Protein AF-A0A4R3LVD0-F1 (afdb_monomer)

Radius of gyration: 21.88 Å; Cα contacts (8 Å, |Δi|>4): 196; chains: 1; bounding box: 43×64×59 Å

Sequence (184 aa):
AASVSTSVRKSRHPMNHTGVALGIPLLKHALRLGIDGDALMLEAATAPPPRVLDLLGRHKAGVIALLRPANDGWSGEDWLAFFDERAGIAEFDGGLSREQAEVRAFDCCVVEWLNRNPVRSPSGRCVGCGGSEHANDKLLPFGTEPTGHAWLHSRCWPAWHAARQAEAIAALAAMGIDQLRTNQ

Organism: NCBI:txid747076

Solvent-accessible surface area (backbone atoms only — not comparable to full-atom values): 11195 Å² total; per-residue (Å²): 141,85,84,81,82,84,76,88,76,88,77,92,72,94,72,89,81,90,72,78,82,74,76,66,90,69,71,105,52,72,56,42,66,49,76,55,91,96,40,80,41,77,48,53,91,56,90,76,59,67,71,56,54,55,51,48,60,75,42,37,70,62,52,48,63,71,67,48,57,62,86,59,77,52,54,54,66,55,52,47,52,50,35,53,51,42,17,48,46,30,24,72,78,62,66,36,55,67,46,58,7,36,51,53,12,49,54,50,48,41,53,51,45,50,68,43,54,71,62,68,46,65,86,72,33,19,76,67,76,67,45,62,66,42,98,93,48,49,64,42,78,40,75,88,56,94,89,48,32,29,26,27,33,74,86,40,40,64,64,45,50,52,52,54,50,51,51,31,50,55,55,36,41,76,52,73,52,52,85,63,68,44,75,112

Nearest PDB structures (foldseek):
  8k84-assembly1_A  TM=3.674E-01  e=7.487E+00  synthetic construct
  8dgf-assembly1_D  TM=2.366E-01  e=2.557E+00  Escherichia coli
  8dgf-assembly1_C  TM=2.365E-01  e=2.715E+00  Escherichia coli

Secondary structure (DSSP, 8-state):
------------S-------------SSS-EEEEEETTEEEEEESSPPPHHHHHHHHHTHHHHHHHHS--TT---HHHHHHHHHHHHHIIIIIT---HHHHHHHHHHHHHHHHHHHS-----TTS-TTT----BTTB-EEEE---TT--EEEEGGGHHHHHHHHHHHHHHHHHHTT--TTGGG-

Foldseek 3Di:
DDDDDDDDDPDDDDDDDPFDFPQDPDDDWRWGWDDDPLDIDIDIPDDDDVVVVVVCVVCVVVVCVVRPPQQLNDDLVNLVVQLVVQLCCCVPVVVDDSLVSSVRSLVVQLVVSCQSNADADDPQAQPQPRHGADPVWGFDFDHDDPVHTHTHTPVSVVVVVVVSSVVSQVSNVVSVSHNVVSVD

Structure (mmCIF, N/CA/C/O backbone):
data_AF-A0A4R3LVD0-F1
#
_entry.id   AF-A0A4R3LVD0-F1
#
loop_
_atom_site.group_PDB
_atom_site.id
_atom_site.type_symbol
_atom_site.label_atom_id
_atom_site.label_alt_id
_atom_site.label_comp_id
_atom_site.label_asym_id
_atom_site.label_entity_id
_atom_site.label_seq_id
_atom_site.pdbx_PDB_ins_code
_atom_site.Cartn_x
_atom_site.Cartn_y
_atom_site.Cartn_z
_atom_site.occupancy
_atom_site.B_iso_or_equiv
_atom_site.auth_seq_id
_atom_site.auth_comp_id
_atom_site.auth_asym_id
_atom_site.auth_atom_id
_atom_site.pdbx_PDB_model_num
ATOM 1 N N . ALA A 1 1 ? 7.482 -42.216 6.593 1.00 34.41 1 ALA A N 1
ATOM 2 C CA . ALA A 1 1 ? 6.872 -42.207 7.935 1.00 34.41 1 ALA A CA 1
ATOM 3 C C . ALA A 1 1 ? 7.249 -40.893 8.603 1.00 34.41 1 ALA A C 1
ATOM 5 O O . ALA A 1 1 ? 8.415 -40.708 8.918 1.00 34.41 1 ALA A O 1
ATOM 6 N N . ALA A 1 2 ? 6.315 -39.947 8.693 1.00 27.91 2 ALA A N 1
ATOM 7 C CA . ALA A 1 2 ? 6.537 -38.663 9.351 1.00 27.91 2 ALA A CA 1
ATOM 8 C C . ALA A 1 2 ? 5.704 -38.655 10.634 1.00 27.91 2 ALA A C 1
ATOM 10 O O . ALA A 1 2 ? 4.478 -38.721 10.580 1.00 27.91 2 ALA A O 1
ATOM 11 N N . SER A 1 3 ? 6.382 -38.672 11.778 1.00 25.42 3 SER A N 1
ATOM 12 C CA . SER A 1 3 ? 5.754 -38.689 13.095 1.00 25.42 3 SER A CA 1
ATOM 13 C C . SER A 1 3 ? 5.228 -37.296 13.430 1.00 25.42 3 SER A C 1
ATOM 15 O O . SER A 1 3 ? 5.991 -36.334 13.469 1.00 25.42 3 SER A O 1
ATOM 17 N N . VAL A 1 4 ? 3.923 -37.186 13.677 1.00 28.92 4 VAL A N 1
ATOM 18 C CA . VAL A 1 4 ? 3.312 -35.984 14.252 1.00 28.92 4 VAL A CA 1
ATOM 19 C C . VAL A 1 4 ? 3.524 -36.052 15.761 1.00 28.92 4 VAL A C 1
ATOM 21 O O . VAL A 1 4 ? 2.909 -36.868 16.445 1.00 28.92 4 VAL A O 1
ATOM 24 N N . SER A 1 5 ? 4.426 -35.224 16.284 1.00 26.80 5 SER A N 1
ATOM 25 C CA . SER A 1 5 ? 4.627 -35.098 17.727 1.00 26.80 5 SER A CA 1
ATOM 26 C C . SER A 1 5 ? 3.492 -34.284 18.338 1.00 26.80 5 SER A C 1
ATOM 28 O O . SER A 1 5 ? 3.453 -33.062 18.233 1.00 26.80 5 SER A O 1
ATOM 30 N N . THR A 1 6 ? 2.572 -34.962 19.013 1.00 31.00 6 THR A N 1
ATOM 31 C CA . THR A 1 6 ? 1.604 -34.337 19.916 1.00 31.00 6 THR A CA 1
ATOM 32 C C . THR A 1 6 ? 2.272 -34.099 21.268 1.00 31.00 6 THR A C 1
ATOM 34 O O . THR A 1 6 ? 2.459 -35.040 22.038 1.00 31.00 6 THR A O 1
ATOM 37 N N . SER A 1 7 ? 2.643 -32.856 21.580 1.00 28.19 7 SER A N 1
ATOM 38 C CA . SER A 1 7 ? 3.054 -32.476 22.937 1.00 28.19 7 SER A CA 1
ATOM 39 C C . SER A 1 7 ? 1.955 -31.635 23.574 1.00 28.19 7 SER A C 1
ATOM 41 O O . SER A 1 7 ? 1.773 -30.469 23.242 1.00 28.19 7 SER A O 1
ATOM 43 N N . VAL A 1 8 ? 1.209 -32.237 24.499 1.00 30.88 8 VAL A N 1
ATOM 44 C CA . VAL A 1 8 ? 0.307 -31.508 25.394 1.00 30.88 8 VAL A CA 1
ATOM 45 C C . VAL A 1 8 ? 1.149 -31.024 26.571 1.00 30.88 8 VAL A C 1
ATOM 47 O O . VAL A 1 8 ? 1.424 -31.786 27.498 1.00 30.88 8 VAL A O 1
ATOM 50 N N . ARG A 1 9 ? 1.596 -29.764 26.547 1.00 31.33 9 ARG A N 1
ATOM 51 C CA . ARG A 1 9 ? 2.197 -29.131 27.729 1.00 31.33 9 ARG A CA 1
ATOM 52 C C . ARG A 1 9 ? 1.120 -28.396 28.515 1.00 31.33 9 ARG A C 1
ATOM 54 O O . ARG A 1 9 ? 0.566 -27.406 28.054 1.00 31.33 9 ARG A O 1
ATOM 61 N N . LYS A 1 10 ? 0.864 -28.850 29.741 1.00 35.16 10 LYS A N 1
ATOM 62 C CA . LYS A 1 10 ? 0.144 -28.069 30.754 1.00 35.16 10 LYS A CA 1
ATOM 63 C C . LYS A 1 10 ? 1.165 -27.143 31.423 1.00 35.16 10 LYS A C 1
ATOM 65 O O . LYS A 1 10 ? 1.854 -27.565 32.347 1.00 35.16 10 LYS A O 1
ATOM 70 N N . SER A 1 11 ? 1.316 -25.914 30.932 1.00 29.69 11 SER A N 1
ATOM 71 C CA . SER A 1 11 ? 2.157 -24.919 31.609 1.00 29.69 11 SER A CA 1
ATOM 72 C C . SER A 1 11 ? 1.368 -24.247 32.733 1.00 29.69 11 SER A C 1
ATOM 74 O O . SER A 1 11 ? 0.314 -23.660 32.499 1.00 29.69 11 SER A O 1
ATOM 76 N N . ARG A 1 12 ? 1.875 -24.351 33.965 1.00 37.06 12 ARG A N 1
ATOM 77 C CA . ARG A 1 12 ? 1.473 -23.531 35.114 1.00 37.06 12 ARG A CA 1
ATOM 78 C C . ARG A 1 12 ? 2.500 -22.403 35.277 1.00 37.06 12 ARG A C 1
ATOM 80 O O . ARG A 1 12 ? 3.390 -22.561 36.100 1.00 37.06 12 ARG A O 1
ATOM 87 N N . HIS A 1 13 ? 2.403 -21.327 34.492 1.00 27.31 13 HIS A N 1
ATOM 88 C CA . HIS A 1 13 ? 2.824 -19.935 34.789 1.00 27.31 13 HIS A CA 1
ATOM 89 C C . HIS A 1 13 ? 2.681 -19.060 33.523 1.00 27.31 13 HIS A C 1
ATOM 91 O O . HIS A 1 13 ? 2.696 -19.611 32.419 1.00 27.31 13 HIS A O 1
ATOM 97 N N . PRO A 1 14 ? 2.459 -17.736 33.661 1.00 34.03 14 PRO A N 1
ATOM 98 C CA . PRO A 1 14 ? 1.854 -16.915 32.618 1.00 34.03 14 PRO A CA 1
ATOM 99 C C . PRO A 1 14 ? 2.872 -16.593 31.522 1.00 34.03 14 PRO A C 1
ATOM 101 O O . PRO A 1 14 ? 3.956 -16.094 31.807 1.00 34.03 14 PRO A O 1
ATOM 104 N N . MET A 1 15 ? 2.516 -16.884 30.271 1.00 29.80 15 MET A N 1
ATOM 105 C CA . MET A 1 15 ? 3.245 -16.413 29.095 1.00 29.80 15 MET A CA 1
ATOM 106 C C . MET A 1 15 ? 2.346 -15.469 28.302 1.00 29.80 15 MET A C 1
ATOM 108 O O . MET A 1 15 ? 1.151 -15.720 28.120 1.00 29.80 15 MET A O 1
ATOM 112 N N . ASN A 1 16 ? 2.944 -14.350 27.911 1.00 31.11 16 ASN A N 1
ATOM 113 C CA . ASN A 1 16 ? 2.312 -13.209 27.270 1.00 31.11 16 ASN A CA 1
ATOM 114 C C . ASN A 1 16 ? 1.685 -13.637 25.939 1.00 31.11 16 ASN A C 1
ATOM 116 O O . ASN A 1 16 ? 2.361 -14.163 25.060 1.00 31.11 16 ASN A O 1
ATOM 120 N N . HIS A 1 17 ? 0.378 -13.444 25.828 1.00 29.08 17 HIS A N 1
ATOM 121 C CA . HIS A 1 17 ? -0.442 -13.833 24.692 1.00 29.08 17 HIS A CA 1
ATOM 122 C C . HIS A 1 17 ? -0.650 -12.618 23.788 1.00 29.08 17 HIS A C 1
ATOM 124 O O . HIS A 1 17 ? -1.502 -11.783 24.061 1.00 29.08 17 HIS A O 1
ATOM 130 N N . THR A 1 18 ? 0.087 -12.544 22.686 1.00 35.22 18 THR A N 1
ATOM 131 C CA . THR A 1 18 ? -0.315 -11.782 21.494 1.00 35.22 18 THR A CA 1
ATOM 132 C C . THR A 1 18 ? -0.725 -12.787 20.424 1.00 35.22 18 THR A C 1
ATOM 134 O O . THR A 1 18 ? -0.000 -13.080 19.480 1.00 35.22 18 THR A O 1
ATOM 137 N N . GLY A 1 19 ? -1.885 -13.411 20.643 1.00 29.88 19 GLY A N 1
ATOM 138 C CA . GLY A 1 19 ? -2.532 -14.301 19.684 1.00 29.88 19 GLY A CA 1
ATOM 139 C C . GLY A 1 19 ? -3.777 -13.624 19.128 1.00 29.88 19 GLY A C 1
ATOM 140 O O . GLY A 1 19 ? -4.772 -13.494 19.839 1.00 29.88 19 GLY A O 1
ATOM 141 N N . VAL A 1 20 ? -3.720 -13.191 17.869 1.00 34.12 20 VAL A N 1
ATOM 142 C CA . VAL A 1 20 ? -4.864 -12.619 17.149 1.00 34.12 20 VAL A CA 1
ATOM 143 C C . VAL A 1 20 ? -5.941 -13.696 16.982 1.00 34.12 20 VAL A C 1
ATOM 145 O O . VAL A 1 20 ? -5.727 -14.724 16.341 1.00 34.12 20 VAL A O 1
ATOM 148 N N . ALA A 1 21 ? -7.118 -13.467 17.565 1.00 32.28 21 ALA A N 1
ATOM 149 C CA . ALA A 1 21 ? -8.273 -14.346 17.441 1.00 32.28 21 ALA A CA 1
ATOM 150 C C . ALA A 1 21 ? -9.140 -13.930 16.241 1.00 32.28 21 ALA A C 1
ATOM 152 O O . ALA A 1 21 ? -10.169 -13.281 16.410 1.00 32.28 21 ALA A O 1
ATOM 153 N N . LEU A 1 22 ? -8.769 -14.335 15.025 1.00 37.28 22 LEU A N 1
ATOM 154 C CA . LEU A 1 22 ? -9.683 -14.255 13.880 1.00 37.28 22 LEU A CA 1
ATOM 155 C C . LEU A 1 22 ? -10.633 -15.461 13.907 1.00 37.28 22 LEU A C 1
ATOM 157 O O . LEU A 1 22 ? -10.323 -16.556 13.437 1.00 37.28 22 LEU A O 1
ATOM 161 N N . GLY A 1 23 ? -11.795 -15.269 14.532 1.00 33.12 23 GLY A N 1
ATOM 162 C CA . GLY A 1 23 ? -12.863 -16.262 14.595 1.00 33.12 23 GLY A CA 1
ATOM 163 C C . GLY A 1 23 ? -13.660 -16.315 13.294 1.00 33.12 23 GLY A C 1
ATOM 164 O O . GLY A 1 23 ? -14.633 -15.585 13.143 1.00 33.12 23 GLY A O 1
ATOM 165 N N . ILE A 1 24 ? -13.295 -17.210 12.374 1.00 38.06 24 ILE A N 1
ATOM 166 C CA . ILE A 1 24 ? -14.184 -17.611 11.273 1.00 38.06 24 ILE A CA 1
ATOM 167 C C . ILE A 1 24 ? -15.138 -18.685 11.829 1.00 38.06 24 ILE A C 1
ATOM 169 O O . ILE A 1 24 ? -14.667 -19.752 12.235 1.00 38.06 24 ILE A O 1
ATOM 173 N N . PRO A 1 25 ? -16.467 -18.460 11.883 1.00 38.47 25 PRO A N 1
ATOM 174 C CA . PRO A 1 25 ? -17.397 -19.392 12.507 1.00 38.47 25 PRO A CA 1
ATOM 175 C C . PRO A 1 25 ? -17.714 -20.550 11.554 1.00 38.47 25 PRO A C 1
ATOM 177 O O . PRO A 1 25 ? -18.784 -20.619 10.953 1.00 38.47 25 PRO A O 1
ATOM 180 N N . LEU A 1 26 ? -16.793 -21.503 11.427 1.00 41.62 26 LEU A N 1
ATOM 181 C CA . LEU A 1 26 ? -17.098 -22.797 10.828 1.00 41.62 26 LEU A CA 1
ATOM 182 C C . LEU A 1 26 ? -17.518 -23.774 11.935 1.00 41.62 26 LEU A C 1
ATOM 184 O O . LEU A 1 26 ? -16.692 -24.425 12.561 1.00 41.62 26 LEU A O 1
ATOM 188 N N . LEU A 1 27 ? -18.842 -23.882 12.111 1.00 37.69 27 LEU A N 1
ATOM 189 C CA . LEU A 1 27 ? -19.567 -25.001 12.739 1.00 37.69 27 LEU A CA 1
ATOM 190 C C . LEU A 1 27 ? -19.314 -25.248 14.238 1.00 37.69 27 LEU A C 1
ATOM 192 O O . LEU A 1 27 ? -18.427 -26.018 14.569 1.00 37.69 27 LEU A O 1
ATOM 196 N N . LYS A 1 28 ? -20.187 -24.726 15.125 1.00 44.00 28 LYS A N 1
ATOM 197 C CA . LYS A 1 28 ? -20.493 -25.181 16.518 1.00 44.00 28 LYS A CA 1
ATOM 198 C C . LYS A 1 28 ? -19.330 -25.535 17.477 1.00 44.00 28 LYS A C 1
ATOM 200 O O . LYS A 1 28 ? -19.575 -25.916 18.617 1.00 44.00 28 LYS A O 1
ATOM 205 N N . HIS A 1 29 ? -18.089 -25.342 17.068 1.00 51.59 29 HIS A N 1
ATOM 206 C CA . HIS A 1 29 ? -16.867 -25.613 17.795 1.00 51.59 29 HIS A CA 1
ATOM 207 C C . HIS A 1 29 ? -16.000 -24.374 17.610 1.00 51.59 29 HIS A C 1
ATOM 209 O O . HIS A 1 29 ? -15.690 -23.996 16.483 1.00 51.59 29 HIS A O 1
ATOM 215 N N . ALA A 1 30 ? -15.649 -23.704 18.705 1.00 61.31 30 ALA A N 1
ATOM 216 C CA . ALA A 1 30 ? -14.704 -22.598 18.667 1.00 61.31 30 ALA A CA 1
ATOM 217 C C . ALA A 1 30 ? -13.313 -23.161 18.333 1.00 61.31 30 ALA A C 1
ATOM 219 O O . ALA A 1 30 ? -12.563 -23.528 19.234 1.00 61.31 30 ALA A O 1
ATOM 220 N N . LEU A 1 31 ? -13.026 -23.314 17.040 1.00 75.50 31 LEU A N 1
ATOM 221 C CA . LEU A 1 31 ? -11.716 -23.654 16.505 1.00 75.50 31 LEU A CA 1
ATOM 222 C C . LEU A 1 31 ? -10.996 -22.347 16.169 1.00 75.50 31 LEU A C 1
ATOM 224 O O . LEU A 1 31 ? -11.446 -21.598 15.305 1.00 75.50 31 LEU A O 1
ATOM 228 N N . ARG A 1 32 ? -9.887 -22.077 16.849 1.00 77.56 32 ARG A N 1
ATOM 229 C CA . ARG A 1 32 ? -8.960 -20.993 16.529 1.00 77.56 32 ARG A CA 1
ATOM 230 C C . ARG A 1 32 ? -7.760 -21.569 15.798 1.00 77.56 32 ARG A C 1
ATOM 232 O O . ARG A 1 32 ? -7.257 -22.633 16.158 1.00 77.56 32 ARG A O 1
ATOM 239 N N . LEU A 1 33 ? -7.322 -20.861 14.768 1.00 80.19 33 LEU A N 1
ATOM 240 C CA . LEU A 1 33 ? -6.133 -21.191 13.996 1.00 80.19 33 LEU A CA 1
ATOM 241 C C . LEU A 1 33 ? -5.060 -20.141 14.280 1.00 80.19 33 LEU A C 1
ATOM 243 O O . LEU A 1 33 ? -5.370 -18.958 14.378 1.00 80.19 33 LEU A O 1
ATOM 247 N N . GLY A 1 34 ? -3.813 -20.579 14.394 1.00 73.56 34 GLY A N 1
ATOM 248 C CA . GLY A 1 34 ? -2.643 -19.717 14.547 1.00 73.56 34 GLY A CA 1
ATOM 249 C C . GLY A 1 34 ? -1.455 -20.264 13.763 1.00 73.56 34 GLY A C 1
ATOM 250 O O . GLY A 1 34 ? -1.526 -21.360 13.206 1.00 73.56 34 GLY A O 1
ATOM 251 N N . ILE A 1 35 ? -0.355 -19.519 13.724 1.00 74.81 35 ILE A N 1
ATOM 252 C CA . ILE A 1 35 ? 0.892 -19.943 13.076 1.00 74.81 35 ILE A CA 1
ATOM 253 C C . ILE A 1 35 ? 2.014 -19.983 14.115 1.00 74.81 35 ILE A C 1
ATOM 255 O O . ILE A 1 35 ? 2.141 -19.065 14.919 1.00 74.81 35 ILE A O 1
ATOM 259 N N . ASP A 1 36 ? 2.835 -21.032 14.058 1.00 68.44 36 ASP A N 1
ATOM 260 C CA . ASP A 1 36 ? 4.131 -21.126 14.741 1.00 68.44 36 ASP A CA 1
ATOM 261 C C . ASP A 1 36 ? 5.202 -21.507 13.706 1.00 68.44 36 ASP A C 1
ATOM 263 O O . ASP A 1 36 ? 5.292 -22.659 13.272 1.00 68.44 36 ASP A O 1
ATOM 267 N N . GLY A 1 37 ? 5.947 -20.517 13.206 1.00 66.00 37 GLY A N 1
ATOM 268 C CA . GLY A 1 37 ? 6.862 -20.688 12.072 1.00 66.00 37 GLY A CA 1
ATOM 269 C C . GLY A 1 37 ? 6.149 -21.188 10.805 1.00 66.00 37 GLY A C 1
ATOM 270 O O . GLY A 1 37 ? 5.338 -20.479 10.212 1.00 66.00 37 GLY A O 1
ATOM 271 N N . ASP A 1 38 ? 6.448 -22.426 10.395 1.00 70.06 38 ASP A N 1
ATOM 272 C CA . ASP A 1 38 ? 5.793 -23.122 9.270 1.00 70.06 38 ASP A CA 1
ATOM 273 C C . ASP A 1 38 ? 4.744 -24.160 9.735 1.00 70.06 38 ASP A C 1
ATOM 275 O O . ASP A 1 38 ? 4.280 -25.027 8.975 1.00 70.06 38 ASP A O 1
ATOM 279 N N . ALA A 1 39 ? 4.366 -24.123 11.013 1.00 72.00 39 ALA A N 1
ATOM 280 C CA . ALA A 1 39 ? 3.315 -24.950 11.584 1.00 72.00 39 ALA A CA 1
ATOM 281 C C . ALA A 1 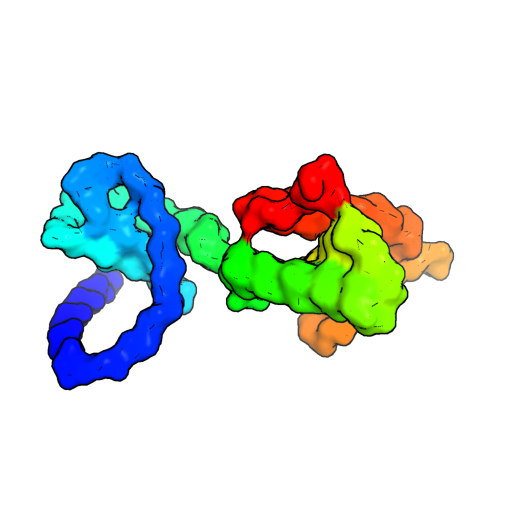39 ? 1.991 -24.183 11.679 1.00 72.00 39 ALA A C 1
ATOM 283 O O . ALA A 1 39 ? 1.949 -23.008 12.030 1.00 72.00 39 ALA A O 1
ATOM 284 N N . LEU A 1 40 ? 0.895 -24.888 11.386 1.00 78.88 40 LEU A N 1
ATOM 285 C CA . LEU A 1 40 ? -0.456 -24.423 11.673 1.00 78.88 40 LEU A CA 1
ATOM 286 C C . LEU A 1 40 ? -0.814 -24.919 13.075 1.00 78.88 40 LEU A C 1
ATOM 288 O O . LEU A 1 40 ? -0.807 -26.128 13.315 1.00 78.88 40 LEU A O 1
ATOM 292 N N . MET A 1 41 ? -1.108 -23.996 13.983 1.00 82.25 41 MET A N 1
ATOM 293 C CA . MET A 1 41 ? -1.603 -24.291 15.321 1.00 82.25 41 MET A CA 1
ATOM 294 C C . MET A 1 41 ? -3.128 -24.288 15.331 1.00 82.25 41 MET A C 1
ATOM 296 O O . MET A 1 41 ? -3.763 -23.467 14.672 1.00 82.25 41 MET A O 1
ATOM 300 N N . LEU A 1 42 ? -3.711 -25.225 16.077 1.00 86.25 42 LEU A N 1
ATOM 301 C CA . LEU A 1 42 ? -5.152 -25.363 16.239 1.00 86.25 42 LEU A CA 1
ATOM 302 C C . LEU A 1 42 ? -5.474 -25.370 17.731 1.00 86.25 42 LEU A C 1
ATOM 304 O O . LEU A 1 42 ? -5.003 -26.242 18.461 1.00 86.25 42 LEU A O 1
ATOM 308 N N . GLU A 1 43 ? -6.326 -24.452 18.166 1.00 80.50 43 GLU A N 1
ATOM 309 C CA . GLU A 1 43 ? -6.918 -24.473 19.500 1.00 80.50 43 GLU A CA 1
ATOM 310 C C . GLU A 1 43 ? -8.413 -24.731 19.371 1.00 80.50 43 GLU A C 1
ATOM 312 O O . GLU A 1 43 ? -9.115 -24.025 18.653 1.00 80.50 43 GLU A O 1
ATOM 317 N N . ALA A 1 44 ? -8.922 -25.743 20.065 1.00 81.50 44 ALA A N 1
ATOM 318 C CA . ALA A 1 44 ? -10.345 -26.041 20.064 1.00 81.50 44 ALA A CA 1
ATOM 319 C C . ALA A 1 44 ? -10.805 -26.514 21.440 1.00 81.50 44 ALA A C 1
ATOM 321 O O . ALA A 1 44 ? -10.117 -27.290 22.103 1.00 81.50 44 ALA A O 1
ATOM 322 N N . ALA A 1 45 ? -12.007 -26.095 21.843 1.00 80.06 45 ALA A N 1
ATOM 323 C CA . ALA A 1 45 ? -12.639 -26.551 23.086 1.00 80.06 45 ALA A CA 1
ATOM 324 C C . ALA A 1 45 ? -12.937 -28.066 23.090 1.00 80.06 45 ALA A C 1
ATOM 326 O O . ALA A 1 45 ? -13.143 -28.673 24.138 1.00 80.06 45 ALA A O 1
ATOM 327 N N . THR A 1 46 ? -12.982 -28.692 21.914 1.00 81.19 46 THR A N 1
ATOM 328 C CA . THR A 1 46 ? -13.151 -30.137 21.736 1.00 81.19 46 THR A CA 1
ATOM 329 C C . THR A 1 46 ? -12.325 -30.576 20.534 1.00 81.19 46 THR A C 1
ATOM 331 O O . THR A 1 46 ? -12.161 -29.798 19.594 1.00 81.19 46 THR A O 1
ATOM 334 N N . ALA A 1 47 ? -11.804 -31.806 20.555 1.00 82.38 47 ALA A N 1
ATOM 335 C CA . ALA A 1 47 ? -10.989 -32.333 19.464 1.00 82.38 47 ALA A CA 1
ATOM 336 C C . ALA A 1 47 ? -11.730 -32.213 18.112 1.00 82.38 47 ALA A C 1
ATOM 338 O O . ALA A 1 47 ? -12.851 -32.722 17.997 1.00 82.38 47 ALA A O 1
ATOM 339 N N . PRO A 1 48 ? -11.139 -31.555 17.094 1.00 84.06 48 PRO A N 1
ATOM 340 C CA . PRO A 1 48 ? -11.772 -31.428 15.788 1.00 84.06 48 PRO A CA 1
ATOM 341 C C . PRO A 1 48 ? -11.980 -32.799 15.126 1.00 84.06 48 PRO A C 1
ATOM 343 O O . PRO A 1 48 ? -11.130 -33.682 15.268 1.00 84.06 48 PRO A O 1
ATOM 346 N N . PRO A 1 49 ? -13.067 -32.996 14.357 1.00 88.06 49 PRO A N 1
ATOM 347 C CA . PRO A 1 49 ? -13.279 -34.234 13.615 1.00 88.06 49 PRO A CA 1
ATOM 348 C C . PRO A 1 49 ? -12.095 -34.554 12.678 1.00 88.06 49 PRO A C 1
ATOM 350 O O . PRO A 1 49 ? -11.606 -33.633 12.018 1.00 88.06 49 PRO A O 1
ATOM 353 N N . PRO A 1 50 ? -11.686 -35.831 12.511 1.00 86.06 50 PRO A N 1
ATOM 354 C CA . PRO A 1 50 ? -10.518 -36.207 11.700 1.00 86.06 50 PRO A CA 1
ATOM 355 C C . PRO A 1 50 ? -10.527 -35.636 10.277 1.00 86.06 50 PRO A C 1
ATOM 357 O O . PRO A 1 50 ? -9.530 -35.094 9.818 1.00 86.06 50 PRO A O 1
ATOM 360 N N . ARG A 1 51 ? -11.699 -35.610 9.628 1.00 84.31 51 ARG A N 1
ATOM 361 C CA . ARG A 1 51 ? -11.878 -35.015 8.291 1.00 84.31 51 ARG A CA 1
ATOM 362 C C . ARG A 1 51 ? -11.453 -33.543 8.194 1.00 84.31 51 ARG A C 1
ATOM 364 O O . ARG A 1 51 ? -11.053 -33.097 7.123 1.00 84.31 51 ARG A O 1
ATOM 371 N N . VAL A 1 52 ? -11.582 -32.779 9.284 1.00 83.69 52 VAL A N 1
ATOM 372 C CA . VAL A 1 52 ? -11.181 -31.364 9.348 1.00 83.69 52 VAL A CA 1
ATOM 373 C C . VAL A 1 52 ? -9.662 -31.271 9.415 1.00 83.69 52 VAL A C 1
ATOM 375 O O . VAL A 1 52 ? -9.076 -30.474 8.690 1.00 83.69 52 VAL A O 1
ATOM 378 N N . LEU A 1 53 ? -9.023 -32.127 10.217 1.00 86.94 53 LEU A N 1
ATOM 379 C CA . LEU A 1 53 ? -7.564 -32.218 10.287 1.00 86.94 53 LEU A CA 1
ATOM 380 C C . LEU A 1 53 ? -6.973 -32.652 8.940 1.00 86.94 53 LEU A C 1
ATOM 382 O O . LEU A 1 53 ? -6.006 -32.050 8.487 1.00 86.94 53 LEU A O 1
ATOM 386 N N . ASP A 1 54 ? -7.598 -33.611 8.253 1.00 85.06 54 ASP A N 1
ATOM 387 C CA . ASP A 1 54 ? -7.172 -34.061 6.922 1.00 85.06 54 ASP A CA 1
ATOM 388 C C . ASP A 1 54 ? -7.318 -32.963 5.861 1.00 85.06 54 ASP A C 1
ATOM 390 O O . ASP A 1 54 ? -6.497 -32.845 4.948 1.00 85.06 54 ASP A O 1
ATOM 394 N N . LEU A 1 55 ? -8.382 -32.160 5.943 1.00 84.38 55 LEU A N 1
ATOM 395 C CA . LEU A 1 55 ? -8.596 -31.038 5.032 1.00 84.38 55 LEU A CA 1
ATOM 396 C C . LEU A 1 55 ? -7.579 -29.918 5.293 1.00 84.38 55 LEU A C 1
ATOM 398 O O . LEU A 1 55 ? -6.943 -29.441 4.354 1.00 84.38 55 LEU A O 1
ATOM 402 N N . LEU A 1 56 ? -7.371 -29.550 6.559 1.00 85.56 56 LEU A N 1
ATOM 403 C CA . LEU A 1 56 ? -6.367 -28.561 6.954 1.00 85.56 56 LEU A CA 1
ATOM 404 C C . LEU A 1 56 ? -4.948 -29.033 6.626 1.00 85.56 56 LEU A C 1
ATOM 406 O O . L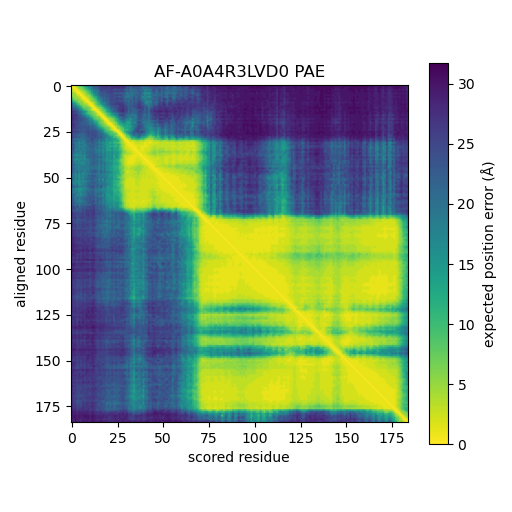EU A 1 56 ? -4.137 -28.234 6.178 1.00 85.56 56 LEU A O 1
ATOM 410 N N . GLY A 1 57 ? -4.656 -30.326 6.771 1.00 84.50 57 GLY A N 1
ATOM 411 C CA . GLY A 1 57 ? -3.380 -30.921 6.380 1.00 84.50 57 GLY A CA 1
ATOM 412 C C . GLY A 1 57 ? -3.134 -30.826 4.875 1.00 84.50 57 GLY A C 1
ATOM 413 O O . GLY A 1 57 ? -2.069 -30.375 4.455 1.00 84.50 57 GLY A O 1
ATOM 414 N N . ARG A 1 58 ? -4.136 -31.173 4.054 1.00 88.94 58 ARG A N 1
ATOM 415 C CA . ARG A 1 58 ? -4.052 -31.073 2.585 1.00 88.94 58 ARG A CA 1
ATOM 416 C C . ARG A 1 58 ? -3.878 -29.639 2.087 1.00 88.94 58 ARG A C 1
ATOM 418 O O . ARG A 1 58 ? -3.157 -29.426 1.119 1.00 88.94 58 ARG A O 1
ATOM 425 N N . HIS A 1 59 ? -4.501 -28.666 2.749 1.00 81.88 59 HIS A N 1
ATOM 426 C CA . HIS A 1 59 ? -4.437 -27.253 2.364 1.00 81.88 59 HIS A CA 1
ATOM 427 C C . HIS A 1 59 ? -3.494 -26.415 3.241 1.00 81.88 59 HIS A C 1
ATOM 429 O O . HIS A 1 59 ? -3.518 -25.188 3.155 1.00 81.88 59 HIS A O 1
ATOM 435 N N . LYS A 1 60 ? -2.631 -27.051 4.048 1.00 80.56 60 LYS A N 1
ATOM 436 C CA . LYS A 1 60 ? -1.809 -26.393 5.078 1.00 80.56 60 LYS A CA 1
ATOM 437 C C . LYS A 1 60 ? -1.031 -25.197 4.537 1.00 80.56 60 LYS A C 1
ATOM 439 O O . LYS A 1 60 ? -1.067 -24.133 5.139 1.00 80.56 60 LYS A O 1
ATOM 444 N N . ALA A 1 61 ? -0.357 -25.358 3.400 1.00 68.94 61 ALA A N 1
ATOM 445 C CA . ALA A 1 61 ? 0.452 -24.295 2.810 1.00 68.94 61 ALA A CA 1
ATOM 446 C C . ALA A 1 61 ? -0.390 -23.076 2.392 1.00 68.94 61 ALA A C 1
ATOM 448 O O . ALA A 1 61 ? -0.009 -21.947 2.679 1.00 68.94 61 ALA A O 1
ATOM 449 N N . GLY A 1 62 ? -1.555 -23.300 1.774 1.00 65.00 62 GLY A N 1
ATOM 450 C CA . GLY A 1 62 ? -2.464 -22.220 1.381 1.00 65.00 62 GLY A CA 1
ATOM 451 C C . GLY A 1 62 ? -3.098 -21.522 2.585 1.00 65.00 62 GLY A C 1
ATOM 452 O O . GLY A 1 62 ? -3.199 -20.303 2.606 1.00 65.00 62 GLY A O 1
ATOM 453 N N . VAL A 1 63 ? -3.456 -22.279 3.624 1.00 74.25 63 VAL A N 1
ATOM 454 C CA . VAL A 1 63 ? -3.986 -21.720 4.876 1.00 74.25 63 VAL A CA 1
ATOM 455 C C . VAL A 1 63 ? -2.914 -20.917 5.618 1.00 74.25 63 VAL A C 1
ATOM 457 O O . VAL A 1 63 ? -3.204 -19.825 6.087 1.00 74.25 63 VAL A O 1
ATOM 460 N N . ILE A 1 64 ? -1.668 -21.400 5.678 1.00 67.69 64 ILE A N 1
ATOM 461 C CA . ILE A 1 64 ? -0.541 -20.643 6.246 1.00 67.69 64 ILE A CA 1
ATOM 462 C C . ILE A 1 64 ? -0.292 -19.365 5.448 1.00 67.69 64 ILE A C 1
ATOM 464 O O . ILE A 1 64 ? -0.090 -18.325 6.054 1.00 67.69 64 ILE A O 1
ATOM 468 N N . ALA A 1 65 ? -0.339 -19.411 4.115 1.00 63.09 65 ALA A N 1
ATOM 469 C CA . ALA A 1 65 ? -0.169 -18.216 3.291 1.00 63.09 65 ALA A CA 1
ATOM 470 C C . ALA A 1 65 ? -1.264 -17.162 3.541 1.00 63.09 65 ALA A C 1
ATOM 472 O O . ALA A 1 65 ? -0.972 -15.976 3.495 1.00 63.09 65 ALA A O 1
ATOM 473 N N . LEU A 1 66 ? -2.497 -17.591 3.833 1.00 63.88 66 LEU A N 1
ATOM 474 C CA . LEU A 1 66 ? -3.612 -16.699 4.176 1.00 63.88 66 LEU A CA 1
ATOM 475 C C . LEU A 1 66 ? -3.543 -16.155 5.610 1.00 63.88 66 LEU A C 1
ATOM 477 O O . LEU A 1 66 ? -4.025 -15.058 5.865 1.00 63.88 66 LEU A O 1
ATOM 481 N N . LEU A 1 67 ? -3.014 -16.942 6.551 1.00 66.00 67 LEU A N 1
ATOM 482 C CA . LEU A 1 67 ? -2.940 -16.584 7.971 1.00 66.00 67 LEU A CA 1
ATOM 483 C C . LEU A 1 67 ? -1.641 -15.869 8.346 1.00 66.00 67 LEU A C 1
ATOM 485 O O . LEU A 1 67 ? -1.570 -15.256 9.411 1.00 66.00 67 LEU A O 1
ATOM 489 N N . ARG A 1 68 ? -0.596 -15.983 7.520 1.00 63.16 68 ARG A N 1
ATOM 490 C CA . ARG A 1 68 ? 0.641 -15.236 7.715 1.00 63.16 68 ARG A CA 1
ATOM 491 C C . ARG A 1 68 ? 0.260 -13.761 7.571 1.00 63.16 68 ARG A C 1
ATOM 493 O O . ARG A 1 68 ? -0.388 -13.425 6.577 1.00 63.16 68 ARG A O 1
ATOM 500 N N . PRO A 1 69 ? 0.619 -12.897 8.538 1.00 52.44 69 PRO A N 1
ATOM 501 C CA . PRO A 1 69 ? 0.526 -11.460 8.334 1.00 52.44 69 PRO A CA 1
ATOM 502 C C . PRO A 1 69 ? 1.144 -11.115 6.980 1.00 52.44 69 PRO A C 1
ATOM 504 O O . PRO A 1 69 ? 2.025 -11.846 6.497 1.00 52.44 69 PRO A O 1
ATOM 507 N N . ALA A 1 70 ? 0.717 -10.004 6.376 1.00 53.50 70 ALA A N 1
ATOM 508 C CA . ALA A 1 70 ? 1.507 -9.420 5.302 1.00 53.50 70 ALA A CA 1
ATOM 509 C C . ALA A 1 70 ? 2.978 -9.402 5.754 1.00 53.50 70 ALA A C 1
ATOM 511 O O . ALA A 1 70 ? 3.283 -9.387 6.949 1.00 53.50 70 ALA A O 1
ATOM 512 N N . ASN A 1 71 ? 3.910 -9.513 4.816 1.00 59.53 71 ASN A N 1
ATOM 513 C CA . ASN A 1 71 ? 5.324 -9.788 5.102 1.00 59.53 71 ASN A CA 1
ATOM 514 C C . ASN A 1 71 ? 6.010 -8.706 5.984 1.00 59.53 71 ASN A C 1
ATOM 516 O O . ASN A 1 71 ? 7.204 -8.799 6.249 1.00 59.53 71 ASN A O 1
ATOM 520 N N . ASP A 1 72 ? 5.245 -7.698 6.414 1.00 68.56 72 ASP A N 1
ATOM 521 C CA . ASP A 1 72 ? 5.559 -6.587 7.297 1.00 68.56 72 ASP A CA 1
ATOM 522 C C . ASP A 1 72 ? 5.559 -6.928 8.799 1.00 68.56 72 ASP A C 1
ATOM 524 O O . ASP A 1 72 ? 6.095 -6.152 9.591 1.00 68.56 72 ASP A O 1
ATOM 528 N N . GLY A 1 73 ? 5.000 -8.077 9.200 1.00 73.50 73 GLY A N 1
ATOM 529 C CA . GLY A 1 73 ? 4.951 -8.500 10.603 1.00 73.50 73 GLY A CA 1
ATOM 530 C C . GLY A 1 73 ? 4.026 -7.650 11.481 1.00 73.50 73 GLY A C 1
ATOM 531 O O . GLY A 1 73 ? 4.112 -7.750 12.705 1.00 73.50 73 GLY A O 1
ATOM 532 N N . TRP A 1 74 ? 3.166 -6.828 10.875 1.00 84.19 74 TRP A N 1
ATOM 533 C CA . TRP A 1 74 ? 2.216 -5.954 11.558 1.00 84.19 74 TRP A CA 1
ATOM 534 C C . TRP A 1 74 ? 0.804 -6.535 11.494 1.00 84.19 74 TRP A C 1
ATOM 536 O O . TRP A 1 74 ? 0.335 -7.010 10.458 1.00 84.19 74 TRP A O 1
ATOM 546 N N . SER A 1 75 ? 0.105 -6.501 12.625 1.00 82.75 75 SER A N 1
ATOM 547 C CA . SER A 1 75 ? -1.327 -6.779 12.672 1.00 82.75 75 SER A CA 1
ATOM 548 C C . SER A 1 75 ? -2.131 -5.574 12.166 1.00 82.75 75 SER A C 1
ATOM 550 O O . SER A 1 75 ? -1.613 -4.467 12.028 1.00 82.75 75 SER A O 1
ATOM 552 N N . GLY A 1 76 ? -3.431 -5.765 11.921 1.00 82.75 76 GLY A N 1
ATOM 553 C CA . GLY A 1 76 ? -4.321 -4.642 11.606 1.00 82.75 76 GLY A CA 1
ATOM 554 C C . GLY A 1 76 ? -4.396 -3.598 12.731 1.00 82.75 76 GLY A C 1
ATOM 555 O O . GLY A 1 76 ? -4.554 -2.416 12.446 1.00 82.75 76 GLY A O 1
ATOM 556 N N . GLU A 1 77 ? -4.231 -4.011 13.994 1.00 83.12 77 GLU A N 1
ATOM 557 C CA . GLU A 1 77 ? -4.185 -3.093 15.143 1.00 83.12 77 GLU A CA 1
ATOM 558 C C . GLU A 1 77 ? -2.907 -2.244 15.133 1.00 83.12 77 GLU A C 1
ATOM 560 O O . GLU A 1 77 ? -2.981 -1.046 15.391 1.00 83.12 77 GLU A O 1
ATOM 565 N N . ASP A 1 78 ? -1.761 -2.825 14.762 1.00 87.94 78 ASP A N 1
ATOM 566 C CA . ASP A 1 78 ? -0.497 -2.083 14.627 1.00 87.94 78 ASP A CA 1
ATOM 567 C C . ASP A 1 78 ? -0.589 -1.030 13.512 1.00 87.94 78 ASP A C 1
ATOM 569 O O . ASP A 1 78 ? -0.150 0.110 13.674 1.00 87.94 78 ASP A O 1
ATOM 573 N N . TRP A 1 79 ? -1.221 -1.387 12.388 1.00 92.75 79 TRP A N 1
ATOM 574 C CA . TRP A 1 79 ? -1.491 -0.455 11.294 1.00 92.75 79 TRP A CA 1
ATOM 575 C C . TRP A 1 79 ? -2.428 0.682 11.707 1.00 92.75 79 TRP A C 1
ATOM 577 O O . TRP A 1 79 ? -2.174 1.834 11.350 1.00 92.75 79 TRP A O 1
ATOM 587 N N . LEU A 1 80 ? -3.479 0.384 12.475 1.00 92.12 80 LEU A N 1
ATOM 588 C CA . LEU A 1 80 ? -4.402 1.403 12.974 1.00 92.12 80 LEU A CA 1
ATOM 589 C C . LEU A 1 80 ? -3.715 2.339 13.974 1.00 92.12 80 LEU A C 1
ATOM 591 O O . LEU A 1 80 ? -3.850 3.552 13.858 1.00 92.12 80 LEU A O 1
ATOM 595 N N . ALA A 1 81 ? -2.919 1.792 14.896 1.00 93.38 81 ALA A N 1
ATOM 596 C CA . ALA A 1 81 ? -2.153 2.586 15.850 1.00 93.38 81 ALA A CA 1
ATOM 597 C C . ALA A 1 81 ? -1.181 3.543 15.143 1.00 93.38 81 ALA A C 1
ATOM 599 O O . ALA A 1 81 ? -1.085 4.712 15.513 1.00 93.38 81 ALA A O 1
ATOM 600 N N . PHE A 1 82 ? -0.503 3.077 14.091 1.00 95.88 82 PHE A N 1
ATOM 601 C CA . PHE A 1 82 ? 0.353 3.935 13.278 1.00 95.88 82 PHE A CA 1
ATOM 602 C C . PHE A 1 82 ? -0.444 5.012 12.541 1.00 95.88 82 PHE A C 1
ATOM 604 O O . PHE A 1 82 ? -0.035 6.169 12.541 1.00 95.88 82 PHE A O 1
ATOM 611 N N . PHE A 1 83 ? -1.586 4.674 11.940 1.00 96.31 83 PHE A N 1
ATOM 612 C CA . PHE A 1 83 ? -2.457 5.669 11.313 1.00 96.31 83 PHE A CA 1
ATOM 613 C C . PHE A 1 83 ? -2.865 6.767 12.308 1.00 96.31 83 PHE A C 1
ATOM 615 O O . PHE A 1 83 ? -2.659 7.948 12.022 1.00 96.31 83 PHE A O 1
ATOM 622 N N . ASP A 1 84 ? -3.357 6.385 13.487 1.00 96.12 84 ASP A N 1
ATOM 623 C CA . ASP A 1 84 ? -3.798 7.316 14.529 1.00 96.12 84 ASP A CA 1
ATOM 624 C C . ASP A 1 84 ? -2.643 8.193 15.035 1.00 96.12 84 ASP A C 1
ATOM 626 O O . ASP A 1 84 ? -2.809 9.400 15.215 1.00 96.12 84 ASP A O 1
ATOM 630 N N . GLU A 1 85 ? -1.446 7.620 15.204 1.00 97.94 85 GLU A N 1
ATOM 631 C CA . GLU A 1 85 ? -0.236 8.370 15.556 1.00 97.94 85 GLU A CA 1
ATOM 632 C C . GLU A 1 85 ? 0.110 9.406 14.476 1.00 97.94 85 GLU A C 1
ATOM 634 O O . GLU A 1 85 ? 0.344 10.580 14.780 1.00 97.94 85 GLU A O 1
ATOM 639 N N . ARG A 1 86 ? 0.119 9.005 13.197 1.00 98.00 86 ARG A N 1
ATOM 640 C CA . ARG A 1 86 ? 0.433 9.907 12.078 1.00 98.00 86 ARG A CA 1
ATOM 641 C C . ARG A 1 86 ? -0.617 11.006 11.918 1.00 98.00 86 ARG A C 1
ATOM 643 O O . ARG A 1 86 ? -0.235 12.139 11.620 1.00 98.00 86 ARG A O 1
ATOM 650 N N . ALA A 1 87 ? -1.894 10.694 12.136 1.00 96.69 87 ALA A N 1
ATOM 651 C CA . ALA A 1 87 ? -2.979 11.670 12.129 1.00 96.69 87 ALA A CA 1
ATOM 652 C C . ALA A 1 87 ? -2.829 12.652 13.298 1.00 96.69 87 ALA A C 1
ATOM 654 O O . ALA A 1 87 ? -2.870 13.860 13.089 1.00 96.69 87 ALA A O 1
ATOM 655 N N . GLY A 1 88 ? -2.541 12.152 14.504 1.00 97.00 88 GLY A N 1
ATOM 656 C CA . GLY A 1 88 ? -2.289 12.981 15.681 1.00 97.00 88 GLY A CA 1
ATOM 657 C C . GLY A 1 88 ? -1.131 13.961 15.479 1.00 97.00 88 GLY A C 1
ATOM 658 O O . GLY A 1 88 ? -1.291 15.152 15.727 1.00 97.00 88 GLY A O 1
ATOM 659 N N . ILE A 1 89 ? 0.009 13.502 14.953 1.00 97.81 89 ILE A N 1
ATOM 660 C CA . ILE A 1 89 ? 1.149 14.383 14.642 1.00 97.81 89 ILE A CA 1
ATOM 661 C C . ILE A 1 89 ? 0.745 15.446 13.610 1.00 97.81 89 ILE A C 1
ATOM 663 O O . ILE A 1 89 ? 1.051 16.626 13.770 1.00 97.81 89 ILE A O 1
ATOM 667 N N . ALA A 1 90 ? 0.055 15.054 12.537 1.00 97.69 90 ALA A N 1
ATOM 668 C CA . ALA A 1 90 ? -0.337 15.984 11.483 1.00 97.69 90 ALA A CA 1
ATOM 669 C C . ALA A 1 90 ? -1.362 17.037 11.959 1.00 97.69 90 ALA A C 1
ATOM 671 O O . ALA A 1 90 ? -1.290 18.188 11.529 1.00 97.69 90 ALA A O 1
ATOM 672 N N . GLU A 1 91 ? -2.274 16.667 12.858 1.00 98.12 91 GLU A N 1
ATOM 673 C CA . GLU A 1 91 ? -3.258 17.575 13.454 1.00 98.12 91 GLU A CA 1
ATOM 674 C C . GLU A 1 91 ? -2.630 18.496 14.506 1.00 98.12 91 GLU A C 1
ATOM 676 O O . GLU A 1 91 ? -2.706 19.717 14.383 1.00 98.12 91 GLU A O 1
ATOM 681 N N . PHE A 1 92 ? -1.992 17.932 15.533 1.00 97.19 92 PHE A N 1
ATOM 682 C CA . PHE A 1 92 ? -1.557 18.700 16.701 1.00 97.19 92 PHE A CA 1
ATOM 683 C C . PHE A 1 92 ? -0.232 19.431 16.473 1.00 97.19 92 PHE A C 1
ATOM 685 O O . PHE A 1 92 ? -0.126 20.609 16.818 1.00 97.19 92 PHE A O 1
ATOM 692 N N . ASP A 1 93 ? 0.750 18.775 15.851 1.00 96.62 93 ASP A N 1
ATOM 693 C CA . ASP A 1 93 ? 2.056 19.389 15.575 1.00 96.62 93 ASP A CA 1
ATOM 694 C C . ASP A 1 93 ? 2.054 20.108 14.218 1.00 96.62 93 ASP A C 1
ATOM 696 O O . ASP A 1 93 ? 2.711 21.135 14.042 1.00 96.62 93 ASP A O 1
ATOM 700 N N . GLY A 1 94 ? 1.317 19.563 13.244 1.00 94.69 94 GLY A N 1
ATOM 701 C CA . GLY A 1 94 ? 1.206 20.105 11.888 1.00 94.69 94 GLY A CA 1
ATOM 702 C C . GLY A 1 94 ? 0.106 21.154 11.698 1.00 94.69 94 GLY A C 1
ATOM 703 O O . GLY A 1 94 ? 0.120 21.853 10.683 1.00 94.69 94 GLY A O 1
ATOM 704 N N . GLY A 1 95 ? -0.832 21.283 12.642 1.00 96.94 95 GLY A N 1
ATOM 705 C CA . GLY A 1 95 ? -1.932 22.251 12.587 1.00 96.94 95 GLY A CA 1
ATOM 706 C C . GLY A 1 95 ? -2.969 21.980 11.491 1.00 96.94 95 GLY A C 1
ATOM 707 O O . GLY A 1 95 ? -3.707 22.893 11.116 1.00 96.94 95 GLY A O 1
ATOM 708 N N . LEU A 1 96 ? -3.006 20.766 10.933 1.00 97.19 96 LEU A N 1
ATOM 709 C CA . LEU A 1 96 ? -4.010 20.382 9.942 1.00 97.19 96 LEU A CA 1
ATOM 710 C C . LEU A 1 96 ? -5.367 20.133 10.609 1.00 97.19 96 LEU A C 1
ATOM 712 O O . LEU A 1 96 ? -5.443 19.725 11.764 1.00 97.19 96 LEU A O 1
ATOM 716 N N . SER A 1 97 ? -6.453 20.329 9.858 1.00 96.88 97 SER A N 1
ATOM 717 C CA . SER A 1 97 ? -7.760 19.810 10.282 1.00 96.88 97 SER A CA 1
ATOM 718 C C . SER A 1 97 ? -7.723 18.283 10.380 1.00 96.88 97 SER A C 1
ATOM 720 O O . SER A 1 97 ? -6.927 17.644 9.692 1.00 96.88 97 SER A O 1
ATOM 722 N N . ARG A 1 98 ? -8.612 17.689 11.186 1.00 94.88 98 ARG A N 1
ATOM 723 C CA . ARG A 1 98 ? -8.710 16.230 11.336 1.00 94.88 98 ARG A CA 1
ATOM 724 C C . ARG A 1 98 ? -8.792 15.500 9.987 1.00 94.88 98 ARG A C 1
ATOM 726 O O . ARG A 1 98 ? -8.004 14.594 9.750 1.00 94.88 98 ARG A O 1
ATOM 733 N N . GLU A 1 99 ? -9.651 15.958 9.079 1.00 94.31 99 GLU A N 1
ATOM 734 C CA . GLU A 1 99 ? -9.777 15.417 7.716 1.00 94.31 99 GLU A CA 1
ATOM 735 C C . GLU A 1 99 ? -8.435 15.437 6.960 1.00 94.31 99 GLU A C 1
ATOM 737 O O . GLU A 1 99 ? -7.970 14.419 6.448 1.00 94.31 99 GLU A O 1
ATOM 742 N N . GLN A 1 100 ? -7.757 16.587 6.931 1.00 95.00 100 GLN A N 1
ATOM 743 C CA . GLN A 1 100 ? -6.472 16.724 6.239 1.00 95.00 100 GLN A CA 1
ATOM 744 C C . GLN A 1 100 ? -5.356 15.908 6.907 1.00 95.00 100 GLN A C 1
ATOM 746 O O . GLN A 1 100 ? -4.474 15.384 6.221 1.00 95.00 100 GLN A O 1
ATOM 751 N N . ALA A 1 101 ? -5.384 15.804 8.234 1.00 96.62 101 ALA A N 1
ATOM 752 C CA . ALA A 1 101 ? -4.445 15.015 9.013 1.00 96.62 101 ALA A CA 1
ATOM 753 C C . ALA A 1 101 ? -4.600 13.518 8.722 1.00 96.62 101 ALA A C 1
ATOM 755 O O . ALA A 1 101 ? -3.602 12.828 8.526 1.00 96.62 101 ALA A O 1
ATOM 756 N N . GLU A 1 102 ? -5.833 13.029 8.609 1.00 95.62 102 GLU A N 1
ATOM 757 C CA . GLU A 1 102 ? -6.125 11.641 8.263 1.00 95.62 102 GLU A CA 1
ATOM 758 C C . GLU A 1 102 ? -5.765 11.305 6.810 1.00 95.62 102 GLU A C 1
ATOM 760 O O . GLU A 1 102 ? -5.170 10.257 6.559 1.00 95.62 102 GLU A O 1
ATOM 765 N N . VAL A 1 103 ? -6.006 12.210 5.851 1.00 95.44 103 VAL A N 1
ATOM 766 C CA . VAL A 1 103 ? -5.508 12.047 4.468 1.00 95.44 103 VAL A CA 1
ATOM 767 C C . VAL A 1 103 ? -3.983 11.931 4.463 1.00 95.44 103 VAL A C 1
ATOM 769 O O . VAL A 1 103 ? -3.411 11.037 3.835 1.00 95.44 103 VAL A O 1
ATOM 772 N N . ARG A 1 104 ? -3.301 12.795 5.223 1.00 96.06 104 ARG A N 1
ATOM 773 C CA . ARG A 1 104 ? -1.842 12.748 5.352 1.00 96.06 104 ARG A CA 1
ATOM 774 C C . ARG A 1 104 ? -1.362 11.468 6.044 1.00 96.06 104 ARG A C 1
ATOM 776 O O . ARG A 1 104 ? -0.316 10.934 5.669 1.00 96.06 104 ARG A O 1
ATOM 783 N N . ALA A 1 105 ? -2.093 10.978 7.040 1.00 96.88 105 ALA A N 1
ATOM 784 C CA . ALA A 1 105 ? -1.802 9.725 7.728 1.00 96.88 105 ALA A CA 1
ATOM 785 C C . ALA A 1 105 ? -1.975 8.517 6.803 1.00 96.88 105 ALA A C 1
ATOM 787 O O . ALA A 1 105 ? -1.131 7.619 6.810 1.00 96.88 105 ALA A O 1
ATOM 788 N N . PHE A 1 106 ? -2.998 8.530 5.947 1.00 96.31 106 PHE A N 1
ATOM 789 C CA . PHE A 1 106 ? -3.211 7.510 4.927 1.00 96.31 106 PHE A CA 1
ATOM 790 C C . PHE A 1 106 ? -2.035 7.445 3.942 1.00 96.31 106 PHE A C 1
ATOM 792 O O . PHE A 1 106 ? -1.483 6.367 3.720 1.00 96.31 106 PHE A O 1
ATOM 799 N N . ASP A 1 107 ? -1.573 8.590 3.427 1.00 96.31 107 ASP A N 1
ATOM 800 C CA . ASP A 1 107 ? -0.373 8.649 2.578 1.00 96.31 107 ASP A CA 1
ATOM 801 C C . ASP A 1 107 ? 0.864 8.075 3.291 1.00 96.31 107 ASP A C 1
ATOM 803 O O . ASP A 1 107 ? 1.661 7.353 2.683 1.00 96.31 107 ASP A O 1
ATOM 807 N N . CYS A 1 108 ? 1.019 8.352 4.593 1.00 97.25 108 CYS A N 1
ATOM 808 C CA . CYS A 1 108 ? 2.094 7.760 5.394 1.00 97.25 108 CY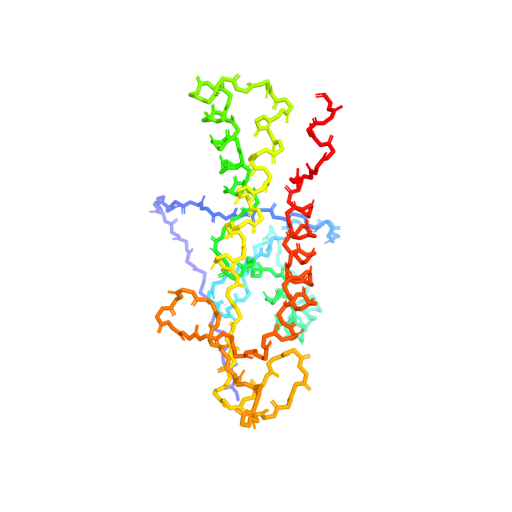S A CA 1
ATOM 809 C C . CYS A 1 108 ? 1.954 6.233 5.483 1.00 97.25 108 CYS A C 1
ATOM 811 O O . CYS A 1 108 ? 2.954 5.531 5.349 1.00 97.25 108 CYS A O 1
ATOM 813 N N . CYS A 1 109 ? 0.738 5.714 5.673 1.00 96.25 109 CYS A N 1
ATOM 814 C CA . CYS A 1 109 ? 0.482 4.275 5.723 1.00 96.25 109 CYS A CA 1
ATOM 815 C C . CYS A 1 109 ? 0.806 3.592 4.392 1.00 96.25 109 CYS A C 1
ATOM 817 O O . CYS A 1 109 ? 1.422 2.531 4.393 1.00 96.25 109 CYS A O 1
ATOM 819 N N . VAL A 1 110 ? 0.459 4.207 3.255 1.00 95.44 110 VAL A N 1
ATOM 820 C CA . VAL A 1 110 ? 0.794 3.672 1.924 1.00 95.44 110 VAL A CA 1
ATOM 821 C C . VAL A 1 110 ? 2.307 3.565 1.746 1.00 95.44 110 VAL A C 1
ATOM 823 O O . VAL A 1 110 ? 2.806 2.514 1.342 1.00 95.44 110 VAL A O 1
ATOM 826 N N . VAL A 1 111 ? 3.049 4.630 2.067 1.00 94.62 111 VAL A N 1
ATOM 827 C CA . VAL A 1 111 ? 4.519 4.625 1.984 1.00 94.62 111 VAL A CA 1
ATOM 828 C C . VAL A 1 111 ? 5.110 3.563 2.903 1.00 94.62 111 VAL A C 1
ATOM 830 O O . VAL A 1 111 ? 5.976 2.797 2.482 1.00 94.62 111 VAL 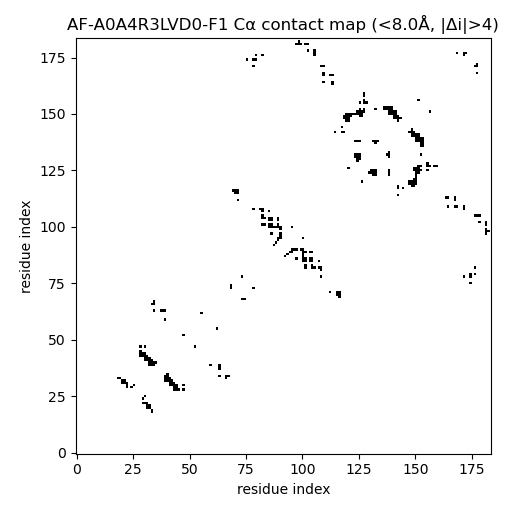A O 1
ATOM 833 N N . GLU A 1 112 ? 4.626 3.478 4.138 1.00 94.38 112 GLU A N 1
ATOM 834 C CA . GLU A 1 112 ? 5.157 2.518 5.093 1.00 94.38 112 GLU A CA 1
ATOM 835 C C . GLU A 1 112 ? 4.846 1.073 4.690 1.00 94.38 112 GLU A C 1
ATOM 837 O O . GLU A 1 112 ? 5.696 0.191 4.821 1.00 94.38 112 GLU A O 1
ATOM 842 N N . TRP A 1 113 ? 3.672 0.819 4.111 1.00 93.06 113 TRP A N 1
ATOM 843 C CA . TRP A 1 113 ? 3.332 -0.508 3.612 1.00 93.06 113 TRP A CA 1
ATOM 844 C C . TRP A 1 113 ? 4.251 -0.911 2.458 1.00 93.06 113 TRP A C 1
ATOM 846 O O . TRP A 1 113 ? 4.723 -2.048 2.419 1.00 93.06 113 TRP A O 1
ATOM 856 N N . LEU A 1 114 ? 4.574 0.017 1.549 1.00 90.69 114 LEU A N 1
ATOM 857 C CA . LEU A 1 114 ? 5.540 -0.219 0.471 1.00 90.69 114 LEU A CA 1
ATOM 858 C C . LEU A 1 114 ? 6.941 -0.532 1.011 1.00 90.69 114 LEU A C 1
ATOM 860 O O . LEU A 1 114 ? 7.595 -1.433 0.484 1.00 90.69 114 LEU A O 1
ATOM 864 N N . ASN A 1 115 ? 7.377 0.169 2.063 1.00 87.44 115 ASN A N 1
ATOM 865 C CA . ASN A 1 115 ? 8.669 -0.071 2.709 1.00 87.44 115 ASN A CA 1
ATOM 866 C C . ASN A 1 115 ? 8.744 -1.471 3.321 1.00 87.44 115 ASN A C 1
ATOM 868 O O . ASN A 1 115 ? 9.750 -2.153 3.160 1.00 87.44 115 ASN A O 1
ATOM 872 N N . ARG A 1 116 ? 7.677 -1.914 3.992 1.00 86.69 116 ARG A N 1
ATOM 873 C CA . ARG A 1 116 ? 7.641 -3.224 4.660 1.00 86.69 116 ARG A CA 1
ATOM 874 C C . ARG A 1 116 ? 7.261 -4.390 3.754 1.00 86.69 116 ARG A C 1
ATOM 876 O O . ARG A 1 116 ? 7.434 -5.544 4.134 1.00 86.69 116 ARG A O 1
ATOM 883 N N . ASN A 1 117 ? 6.790 -4.106 2.542 1.00 84.81 117 ASN A N 1
ATOM 884 C CA . ASN A 1 117 ? 6.500 -5.102 1.513 1.00 84.81 117 ASN A CA 1
ATOM 885 C C . ASN A 1 117 ? 7.418 -4.889 0.293 1.00 84.81 117 ASN A C 1
ATOM 887 O O . ASN A 1 117 ? 6.938 -4.568 -0.808 1.00 84.81 117 ASN A O 1
ATOM 891 N N . PRO A 1 118 ? 8.745 -5.053 0.469 1.00 84.56 118 PRO A N 1
ATOM 892 C CA . PRO A 1 118 ? 9.713 -4.860 -0.596 1.00 84.56 118 PRO A CA 1
ATOM 893 C C . PRO A 1 118 ? 9.572 -5.958 -1.652 1.00 84.56 118 PRO A C 1
ATOM 895 O O . PRO A 1 118 ? 9.395 -7.141 -1.352 1.00 84.56 118 PRO A O 1
ATOM 898 N N . VAL A 1 119 ? 9.732 -5.576 -2.917 1.00 83.38 119 VAL A N 1
ATOM 899 C CA . VAL A 1 119 ? 9.877 -6.531 -4.019 1.00 83.38 119 VAL A CA 1
ATOM 900 C C . VAL A 1 119 ? 11.352 -6.663 -4.348 1.00 83.38 119 VAL A C 1
ATOM 902 O O . VAL A 1 119 ? 12.047 -5.673 -4.569 1.00 83.38 119 VAL A O 1
ATOM 905 N N . ARG A 1 120 ? 11.819 -7.907 -4.424 1.00 82.56 120 ARG A N 1
ATOM 906 C CA . ARG A 1 120 ? 13.179 -8.242 -4.842 1.00 82.56 120 ARG A CA 1
ATOM 907 C C . ARG A 1 120 ? 13.123 -8.949 -6.182 1.00 82.56 120 ARG A C 1
ATOM 909 O O . ARG A 1 120 ? 12.226 -9.751 -6.433 1.00 82.56 120 ARG A O 1
ATOM 916 N N . SER A 1 121 ? 14.100 -8.675 -7.033 1.00 74.94 121 SER A N 1
ATOM 917 C CA . SER A 1 121 ? 14.223 -9.339 -8.330 1.00 74.94 121 SER A CA 1
ATOM 918 C C . SER A 1 121 ? 15.670 -9.745 -8.595 1.00 74.94 121 SER A C 1
ATOM 920 O O . SER A 1 121 ? 16.581 -9.046 -8.138 1.00 74.94 121 SER A O 1
ATOM 922 N N . PRO A 1 122 ? 15.907 -10.844 -9.336 1.00 71.44 122 PRO A N 1
ATOM 923 C CA . PRO A 1 122 ? 17.237 -11.161 -9.837 1.00 71.44 122 PRO A CA 1
ATOM 924 C C . PRO A 1 122 ? 17.810 -9.989 -10.636 1.00 71.44 122 PRO A C 1
ATOM 926 O O . PRO A 1 122 ? 17.080 -9.300 -11.352 1.00 71.44 122 PRO A O 1
ATOM 929 N N . SER A 1 123 ? 19.122 -9.781 -10.550 1.00 73.06 123 SER A N 1
ATOM 930 C CA . SER A 1 123 ? 19.793 -8.801 -11.399 1.00 73.06 123 SER A CA 1
ATOM 931 C C . SER A 1 123 ? 19.649 -9.167 -12.882 1.00 73.06 123 SER A C 1
ATOM 933 O O . SER A 1 123 ? 19.533 -10.335 -13.258 1.00 73.06 123 SER A O 1
ATOM 935 N N . GLY A 1 124 ? 19.635 -8.147 -13.743 1.00 82.88 124 GLY A N 1
ATOM 936 C CA . GLY A 1 124 ? 19.659 -8.325 -15.198 1.00 82.88 124 GLY A CA 1
ATOM 937 C C . GLY A 1 124 ? 18.299 -8.516 -15.879 1.00 82.88 124 GLY A C 1
ATOM 938 O O . GLY A 1 124 ? 18.270 -8.638 -17.105 1.00 82.88 124 GLY A O 1
ATOM 939 N N . ARG A 1 125 ? 17.176 -8.500 -15.142 1.00 89.06 125 ARG A N 1
ATOM 940 C CA . ARG A 1 125 ? 15.825 -8.461 -15.732 1.00 89.06 125 ARG A CA 1
ATOM 941 C C . ARG A 1 125 ? 14.945 -7.395 -15.097 1.00 89.06 125 ARG A C 1
ATOM 943 O O . ARG A 1 125 ? 14.922 -7.243 -13.883 1.00 89.06 125 ARG A O 1
ATOM 950 N N . CYS A 1 126 ? 14.183 -6.703 -15.935 1.00 91.38 126 CYS A N 1
ATOM 951 C CA . CYS A 1 126 ? 13.148 -5.775 -15.509 1.00 91.38 126 CYS A CA 1
ATOM 952 C C . CYS A 1 126 ? 11.986 -6.551 -14.881 1.00 91.38 126 CYS A C 1
ATOM 954 O O . CYS A 1 126 ? 11.372 -7.373 -15.559 1.00 91.38 126 CYS A O 1
ATOM 956 N N . VAL A 1 127 ? 11.626 -6.268 -13.628 1.00 90.44 127 VAL A N 1
ATOM 957 C CA . VAL A 1 127 ? 10.456 -6.900 -12.986 1.00 90.44 127 VAL A CA 1
ATOM 958 C C . VAL A 1 127 ? 9.130 -6.459 -13.622 1.00 90.44 127 VAL A C 1
ATOM 960 O O . VAL A 1 127 ? 8.150 -7.191 -13.569 1.00 90.44 127 VAL A O 1
ATOM 963 N N . GLY A 1 128 ? 9.100 -5.291 -14.274 1.00 88.81 128 GLY A N 1
ATOM 964 C CA . GLY A 1 128 ? 7.901 -4.772 -14.935 1.00 88.81 128 GLY A CA 1
ATOM 965 C C . GLY A 1 128 ? 7.593 -5.427 -16.287 1.00 88.81 128 GLY A C 1
ATOM 966 O O . GLY A 1 128 ? 6.430 -5.659 -16.594 1.00 88.81 128 GLY A O 1
ATOM 967 N N . CYS A 1 129 ? 8.609 -5.725 -17.108 1.00 91.81 129 CYS A N 1
ATOM 968 C CA . CYS A 1 129 ? 8.406 -6.252 -18.470 1.00 91.81 129 CYS 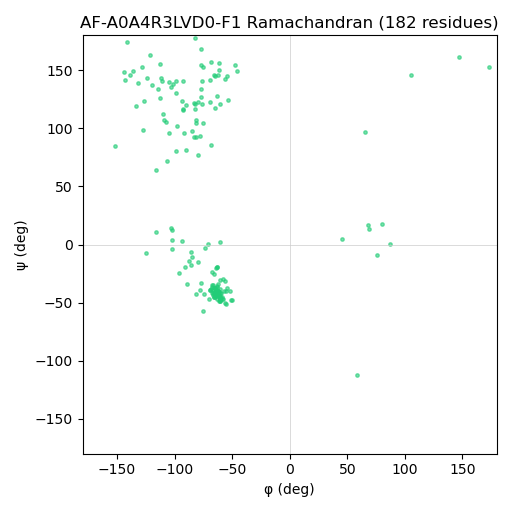A CA 1
ATOM 969 C C . CYS A 1 129 ? 9.127 -7.577 -18.770 1.00 91.81 129 CYS A C 1
ATOM 971 O O . CYS A 1 129 ? 8.956 -8.133 -19.851 1.00 91.81 129 CYS A O 1
ATOM 973 N N . GLY A 1 130 ? 9.975 -8.073 -17.865 1.00 90.62 130 GLY A N 1
ATOM 974 C CA . GLY A 1 130 ? 10.789 -9.285 -18.043 1.00 90.62 130 GLY A CA 1
ATOM 975 C C . GLY A 1 130 ? 12.016 -9.131 -18.957 1.00 90.62 130 GLY A C 1
ATOM 976 O O . GLY A 1 130 ? 12.852 -10.043 -19.027 1.00 90.62 130 GLY A O 1
ATOM 977 N N . GLY A 1 131 ? 12.141 -7.992 -19.645 1.00 89.56 131 GLY A N 1
ATOM 978 C CA . GLY A 1 131 ? 13.237 -7.680 -20.563 1.00 89.56 131 GLY A CA 1
ATOM 979 C C . GLY A 1 131 ? 14.583 -7.483 -19.865 1.00 89.56 131 GLY A C 1
ATOM 980 O O . GLY A 1 131 ? 14.643 -7.172 -18.676 1.00 89.56 131 GLY A O 1
ATOM 981 N N . SER A 1 132 ? 15.670 -7.667 -20.613 1.00 89.88 132 SER A N 1
ATOM 982 C CA . SER A 1 132 ? 17.036 -7.421 -20.143 1.00 89.88 132 SER A CA 1
ATOM 983 C C . SER A 1 132 ? 17.422 -5.941 -20.236 1.00 89.88 132 SER A C 1
ATOM 985 O O . SER A 1 132 ? 16.662 -5.099 -20.716 1.00 89.88 132 SER A O 1
ATOM 987 N N . GLU A 1 133 ? 18.629 -5.616 -19.785 1.00 90.12 133 GLU A N 1
ATOM 988 C CA . GLU A 1 133 ? 19.217 -4.291 -19.969 1.00 90.12 133 GLU A CA 1
ATOM 989 C C . GLU A 1 133 ? 19.493 -3.967 -21.452 1.00 90.12 133 GLU A C 1
ATOM 991 O O . GLU A 1 133 ? 19.858 -4.848 -22.238 1.00 90.12 133 GLU A O 1
ATOM 996 N N . HIS A 1 134 ? 19.345 -2.689 -21.823 1.00 86.25 134 HIS A N 1
ATOM 997 C CA . HIS A 1 134 ? 19.727 -2.145 -23.127 1.00 86.25 134 HIS A CA 1
ATOM 998 C C . HIS A 1 134 ? 20.614 -0.903 -22.962 1.00 86.25 134 HIS A C 1
ATOM 1000 O O . HIS A 1 134 ? 20.492 -0.168 -21.986 1.00 86.25 134 HIS A O 1
ATOM 1006 N N . ALA A 1 135 ? 21.472 -0.618 -23.949 1.00 84.94 135 ALA A N 1
ATOM 1007 C CA . ALA A 1 135 ? 22.439 0.486 -23.878 1.00 84.94 135 ALA A CA 1
ATOM 1008 C C . ALA A 1 135 ? 21.800 1.859 -23.577 1.00 84.94 135 ALA A C 1
ATOM 1010 O O . ALA A 1 135 ? 22.363 2.639 -22.812 1.00 84.94 135 ALA A O 1
ATOM 1011 N N . ASN A 1 136 ? 20.609 2.115 -24.131 1.00 86.38 136 ASN A N 1
ATOM 1012 C CA . ASN A 1 136 ? 19.866 3.373 -23.975 1.00 86.38 136 ASN A CA 1
ATOM 1013 C C . ASN A 1 136 ? 18.703 3.280 -22.975 1.00 86.38 136 ASN A C 1
ATOM 1015 O O . ASN A 1 136 ? 17.941 4.230 -22.834 1.00 86.38 136 ASN A O 1
ATOM 1019 N N . ASP A 1 137 ? 18.532 2.137 -22.312 1.00 87.25 137 ASP A N 1
ATOM 1020 C CA . ASP A 1 137 ? 17.470 1.929 -21.334 1.00 87.25 137 ASP A CA 1
ATOM 1021 C C . ASP A 1 137 ? 17.934 0.896 -20.312 1.00 87.25 137 ASP A C 1
ATOM 1023 O O . ASP A 1 137 ? 17.744 -0.319 -20.450 1.00 87.25 137 ASP A O 1
ATOM 1027 N N . LYS A 1 138 ? 18.660 1.424 -19.329 1.00 92.12 138 LYS A N 1
ATOM 1028 C CA . LYS A 1 138 ? 19.340 0.639 -18.311 1.00 92.12 138 LYS A CA 1
ATOM 1029 C C . LYS A 1 138 ? 18.375 0.138 -17.251 1.00 92.12 138 LYS A C 1
ATOM 1031 O O . LYS A 1 138 ? 17.334 0.748 -16.999 1.00 92.12 138 LYS A O 1
ATOM 1036 N N . LEU A 1 139 ? 18.750 -0.965 -16.614 1.00 92.94 139 LEU A N 1
ATOM 1037 C CA . LEU A 1 139 ? 18.049 -1.420 -15.421 1.00 92.94 139 LEU A CA 1
ATOM 1038 C C . LEU A 1 139 ? 18.543 -0.608 -14.230 1.00 92.94 139 LEU A C 1
ATOM 1040 O O . LEU A 1 139 ? 19.732 -0.588 -13.923 1.00 92.94 139 LEU A O 1
ATOM 1044 N N . LEU A 1 140 ? 17.612 0.055 -13.5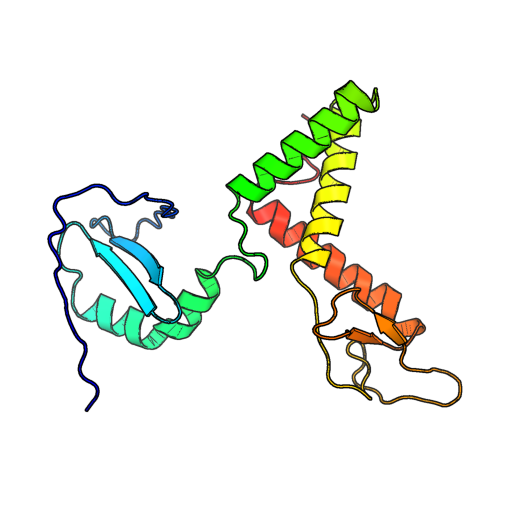58 1.00 91.38 140 LEU A N 1
ATOM 1045 C CA . LEU A 1 140 ? 17.879 0.836 -12.364 1.00 91.38 140 LEU A CA 1
ATOM 1046 C C . LEU A 1 140 ? 17.382 0.073 -11.133 1.00 91.38 140 LEU A C 1
ATOM 1048 O O . LEU A 1 140 ? 16.312 -0.546 -11.194 1.00 91.38 140 LEU A O 1
ATOM 1052 N N . PRO A 1 141 ? 18.146 0.094 -10.029 1.00 89.75 141 PRO A N 1
ATOM 1053 C CA . PRO A 1 141 ? 17.710 -0.486 -8.774 1.00 89.75 141 PRO A CA 1
ATOM 1054 C C . PRO A 1 141 ? 16.700 0.441 -8.088 1.00 89.75 141 PRO A C 1
ATOM 1056 O O . PRO A 1 141 ? 16.930 1.642 -7.954 1.00 89.75 141 PRO A O 1
ATOM 1059 N N . PHE A 1 142 ? 15.602 -0.134 -7.608 1.00 84.88 142 PHE A N 1
ATOM 1060 C CA . PHE A 1 142 ? 14.603 0.530 -6.778 1.00 84.88 142 PHE A CA 1
ATOM 1061 C C . PHE A 1 142 ? 14.420 -0.228 -5.460 1.00 84.88 142 PHE A C 1
ATOM 1063 O O . PHE A 1 142 ? 14.468 -1.459 -5.424 1.00 84.88 142 PHE A O 1
ATOM 1070 N N . GLY A 1 143 ? 14.202 0.526 -4.381 1.00 78.44 143 GLY A N 1
ATOM 1071 C CA . GLY A 1 143 ? 14.173 0.030 -3.003 1.00 78.44 143 GLY A CA 1
ATOM 1072 C C . GLY A 1 143 ? 15.438 0.411 -2.230 1.00 78.44 143 GLY A C 1
ATOM 1073 O O . GLY A 1 143 ? 16.523 0.499 -2.805 1.00 78.44 143 GLY A O 1
ATOM 1074 N N . THR A 1 144 ? 15.283 0.664 -0.933 1.00 67.50 144 THR A N 1
ATOM 1075 C CA . THR A 1 144 ? 16.344 1.154 -0.034 1.00 67.50 144 THR A CA 1
ATOM 1076 C C . THR A 1 144 ? 16.940 0.058 0.852 1.00 67.50 144 THR A C 1
ATOM 1078 O O . THR A 1 144 ? 17.886 0.321 1.593 1.00 67.50 144 THR A O 1
ATOM 1081 N N . GLU A 1 145 ? 16.419 -1.172 0.787 1.00 64.25 145 GLU A N 1
ATOM 1082 C CA . GLU A 1 145 ? 16.867 -2.257 1.656 1.00 64.25 145 GLU A CA 1
ATOM 1083 C C . GLU A 1 145 ? 18.228 -2.844 1.237 1.00 64.25 145 GLU A C 1
ATOM 1085 O O . GLU A 1 145 ? 18.450 -3.118 0.055 1.00 64.25 145 GLU A O 1
ATOM 1090 N N . PRO A 1 146 ? 19.107 -3.179 2.203 1.00 56.88 146 PRO A N 1
ATOM 1091 C CA . PRO A 1 146 ? 20.367 -3.885 1.934 1.00 56.88 146 PRO A CA 1
ATOM 1092 C C . PRO A 1 146 ? 20.186 -5.292 1.344 1.00 56.88 146 PRO A C 1
ATOM 1094 O O . PRO A 1 146 ? 21.119 -5.885 0.810 1.00 56.88 146 PRO A O 1
ATOM 1097 N N . THR A 1 147 ? 18.994 -5.862 1.501 1.00 57.06 147 THR A N 1
ATOM 1098 C CA . THR A 1 147 ? 18.660 -7.263 1.223 1.00 57.06 147 THR A CA 1
ATOM 1099 C C . THR A 1 147 ? 18.273 -7.519 -0.240 1.00 57.06 147 THR A C 1
ATOM 1101 O O . THR A 1 147 ? 18.097 -8.679 -0.623 1.00 57.06 147 THR A O 1
ATOM 1104 N N . GLY A 1 148 ? 18.153 -6.471 -1.065 1.00 70.00 148 GLY A N 1
ATOM 1105 C CA . GLY A 1 148 ? 17.977 -6.575 -2.514 1.00 70.00 148 GLY A CA 1
ATOM 1106 C C . GLY A 1 148 ? 17.110 -5.471 -3.122 1.00 70.00 148 GLY A C 1
ATOM 1107 O O . GLY A 1 148 ? 16.317 -4.832 -2.439 1.00 70.00 148 GLY A O 1
ATOM 1108 N N . HIS A 1 149 ? 17.234 -5.296 -4.440 1.00 82.75 149 HIS A N 1
ATOM 1109 C CA . HIS A 1 149 ? 16.499 -4.288 -5.209 1.00 82.75 149 HIS A CA 1
ATOM 1110 C C . HIS A 1 149 ? 15.489 -4.916 -6.180 1.00 82.75 149 HIS A C 1
ATOM 1112 O O . HIS A 1 149 ? 15.657 -6.046 -6.663 1.00 82.75 149 HIS A O 1
ATOM 1118 N N . ALA A 1 150 ? 14.466 -4.136 -6.523 1.00 88.62 150 ALA A N 1
ATOM 1119 C CA . ALA A 1 150 ? 13.687 -4.325 -7.736 1.00 88.62 150 ALA A CA 1
ATOM 1120 C C . ALA A 1 150 ? 14.428 -3.661 -8.905 1.00 88.62 150 ALA A C 1
ATOM 1122 O O . ALA A 1 150 ? 14.703 -2.465 -8.871 1.00 88.62 150 ALA A O 1
ATOM 1123 N N . TRP A 1 151 ? 14.754 -4.425 -9.943 1.00 91.62 151 TRP A N 1
ATOM 1124 C CA . TRP A 1 151 ? 15.405 -3.914 -11.144 1.00 91.62 151 TRP A CA 1
ATOM 1125 C C . TRP A 1 151 ? 14.343 -3.560 -12.178 1.00 91.62 151 TRP A C 1
ATOM 1127 O O . TRP A 1 151 ? 13.521 -4.400 -12.549 1.00 91.62 151 TRP A O 1
ATOM 1137 N N . LEU A 1 152 ? 14.339 -2.313 -12.645 1.00 93.50 152 LEU A N 1
ATOM 1138 C CA . LEU A 1 152 ? 13.337 -1.795 -13.581 1.00 93.50 152 LEU A CA 1
ATOM 1139 C C . LEU A 1 152 ? 13.991 -0.912 -14.640 1.00 93.50 152 LEU A C 1
ATOM 1141 O O . LEU A 1 152 ? 14.903 -0.145 -14.342 1.00 93.50 152 LEU A O 1
ATOM 1145 N N . HIS A 1 153 ? 13.464 -0.947 -15.863 1.00 94.75 153 HIS A N 1
ATOM 1146 C CA . HIS A 1 153 ? 13.665 0.160 -16.801 1.00 94.75 153 HIS A CA 1
ATOM 1147 C C . HIS A 1 153 ? 12.984 1.413 -16.254 1.00 94.75 153 HIS A C 1
ATOM 1149 O O . HIS A 1 153 ? 11.885 1.323 -15.698 1.00 94.75 153 HIS A O 1
ATOM 1155 N N . SER A 1 154 ? 13.569 2.589 -16.490 1.00 93.06 154 SER A N 1
ATOM 1156 C CA . SER A 1 154 ? 12.968 3.862 -16.060 1.00 93.06 154 SER A CA 1
ATOM 1157 C C . SER A 1 154 ? 11.539 4.024 -16.596 1.00 93.06 154 SER A C 1
ATOM 1159 O O . SER A 1 154 ? 10.635 4.394 -15.851 1.00 93.06 154 SER A O 1
ATOM 1161 N N . ARG A 1 155 ? 11.290 3.618 -17.851 1.00 93.75 155 ARG A N 1
ATOM 1162 C CA . ARG A 1 155 ? 9.947 3.645 -18.459 1.00 93.75 155 ARG A CA 1
ATOM 1163 C C . ARG A 1 155 ? 8.937 2.685 -17.820 1.00 93.75 155 ARG A C 1
ATOM 1165 O O . ARG A 1 155 ? 7.737 2.901 -17.941 1.00 93.75 155 ARG A O 1
ATOM 1172 N N . CYS A 1 156 ? 9.401 1.603 -17.196 1.00 93.69 156 CYS A N 1
ATOM 1173 C CA . CYS A 1 156 ? 8.532 0.603 -16.574 1.00 93.69 156 CYS A CA 1
ATOM 1174 C C . CYS A 1 156 ? 8.148 0.997 -15.144 1.00 93.69 156 CYS A C 1
ATOM 1176 O O . CYS A 1 156 ? 7.170 0.471 -14.616 1.00 93.69 156 CYS A O 1
ATOM 1178 N N . TRP A 1 157 ? 8.891 1.924 -14.532 1.00 93.44 157 TRP A N 1
ATOM 1179 C CA . TRP A 1 157 ? 8.676 2.342 -13.153 1.00 93.44 157 TRP A CA 1
ATOM 1180 C C . TRP A 1 157 ? 7.276 2.916 -12.886 1.00 93.44 157 TRP A C 1
ATOM 1182 O O . TRP A 1 157 ? 6.665 2.445 -11.933 1.00 93.44 157 TRP A O 1
ATOM 1192 N N . PRO A 1 158 ? 6.700 3.837 -13.693 1.00 94.94 158 PRO A N 1
ATOM 1193 C CA . PRO A 1 158 ? 5.406 4.439 -13.359 1.00 94.94 158 PRO A CA 1
ATOM 1194 C C . PRO A 1 158 ? 4.273 3.413 -13.245 1.00 94.94 158 PRO A C 1
ATOM 1196 O O . PRO A 1 158 ? 3.532 3.413 -12.266 1.00 94.94 158 PRO A O 1
ATOM 1199 N N . ALA A 1 159 ? 4.166 2.499 -14.217 1.00 94.75 159 ALA A N 1
ATOM 1200 C CA . ALA A 1 159 ? 3.136 1.461 -14.215 1.00 94.75 159 ALA A CA 1
ATOM 1201 C C 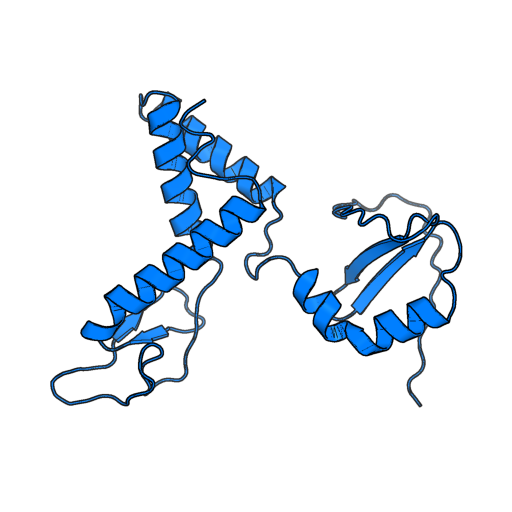. ALA A 1 159 ? 3.339 0.463 -13.067 1.00 94.75 159 ALA A C 1
ATOM 1203 O O . ALA A 1 159 ? 2.385 0.082 -12.391 1.00 94.75 159 ALA A O 1
ATOM 1204 N N . TRP A 1 160 ? 4.591 0.073 -12.821 1.00 93.44 160 TRP A N 1
ATOM 1205 C CA . TRP A 1 160 ? 4.929 -0.823 -11.722 1.00 93.44 160 TRP A CA 1
ATOM 1206 C C . TRP A 1 160 ? 4.644 -0.187 -10.353 1.00 93.44 160 TRP A C 1
ATOM 1208 O O . TRP A 1 160 ? 4.021 -0.813 -9.501 1.00 93.44 160 TRP A O 1
ATOM 1218 N N . HIS A 1 161 ? 5.032 1.073 -10.152 1.00 93.50 161 HIS A N 1
ATOM 1219 C CA . HIS A 1 161 ? 4.794 1.809 -8.914 1.00 93.50 161 HIS A CA 1
ATOM 1220 C C . HIS A 1 161 ? 3.297 2.011 -8.659 1.00 93.50 161 HIS A C 1
ATOM 1222 O O . HIS A 1 161 ? 2.840 1.790 -7.543 1.00 93.50 161 HIS A O 1
ATOM 1228 N N . ALA A 1 162 ? 2.518 2.351 -9.690 1.00 95.25 162 ALA A N 1
ATOM 1229 C CA . ALA A 1 162 ? 1.068 2.481 -9.570 1.00 95.25 162 ALA A CA 1
ATOM 1230 C C . ALA A 1 162 ? 0.401 1.160 -9.146 1.00 95.25 162 ALA A C 1
ATOM 1232 O O . ALA A 1 162 ? -0.463 1.164 -8.272 1.00 95.25 162 ALA A O 1
ATOM 1233 N N . ALA A 1 163 ? 0.836 0.024 -9.703 1.00 92.62 163 ALA A N 1
ATOM 1234 C CA . ALA A 1 163 ? 0.352 -1.290 -9.278 1.00 92.62 163 ALA A CA 1
ATOM 1235 C C . ALA A 1 163 ? 0.701 -1.574 -7.806 1.00 92.62 163 ALA A C 1
ATOM 1237 O O . ALA A 1 163 ? -0.164 -1.978 -7.031 1.00 92.62 163 ALA A O 1
ATOM 1238 N N . ARG A 1 164 ? 1.936 -1.270 -7.386 1.00 93.44 164 ARG A N 1
ATOM 1239 C CA . ARG A 1 164 ? 2.365 -1.406 -5.985 1.00 93.44 164 ARG A CA 1
ATOM 1240 C C . ARG A 1 164 ? 1.566 -0.513 -5.034 1.00 93.44 164 ARG A C 1
ATOM 1242 O O . ARG A 1 164 ? 1.192 -0.964 -3.955 1.00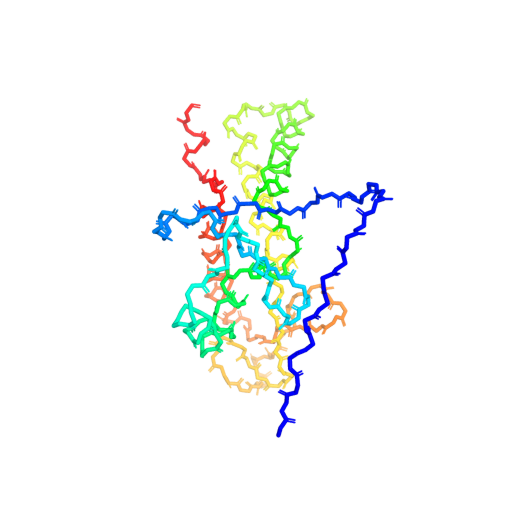 93.44 164 ARG A O 1
ATOM 1249 N N . GLN A 1 165 ? 1.270 0.726 -5.428 1.00 94.62 165 GLN A N 1
ATOM 1250 C CA . GLN A 1 165 ? 0.408 1.624 -4.656 1.00 94.62 165 GLN A CA 1
ATOM 1251 C C . GLN A 1 165 ? -1.018 1.076 -4.541 1.00 94.62 165 GLN A C 1
ATOM 1253 O O . GLN A 1 165 ? -1.588 1.106 -3.455 1.00 94.62 165 GLN A O 1
ATOM 1258 N N . ALA A 1 166 ? -1.584 0.535 -5.623 1.00 91.81 166 ALA A N 1
ATOM 1259 C CA . ALA A 1 166 ? -2.913 -0.072 -5.591 1.00 91.81 166 ALA A CA 1
ATOM 1260 C C . ALA A 1 166 ? -2.972 -1.289 -4.651 1.00 91.81 166 ALA A C 1
ATOM 1262 O O . ALA A 1 166 ? -3.934 -1.439 -3.900 1.00 91.81 166 ALA A O 1
ATOM 1263 N N . GLU A 1 167 ? -1.929 -2.124 -4.640 1.00 91.38 167 GLU A N 1
ATOM 1264 C CA . GLU A 1 167 ? -1.802 -3.236 -3.691 1.00 91.38 167 GLU A CA 1
ATOM 1265 C C . GLU A 1 167 ? -1.735 -2.746 -2.236 1.00 91.38 167 GLU A C 1
ATOM 1267 O O . GLU A 1 167 ? -2.413 -3.307 -1.376 1.00 91.38 167 GLU A O 1
ATOM 1272 N N . ALA A 1 168 ? -0.979 -1.675 -1.969 1.00 93.06 168 ALA A N 1
ATOM 1273 C CA . ALA A 1 168 ? -0.893 -1.066 -0.641 1.00 93.06 168 ALA A CA 1
ATOM 1274 C C . ALA A 1 168 ? -2.260 -0.574 -0.154 1.00 93.06 168 ALA A C 1
ATOM 1276 O O . ALA A 1 168 ? -2.693 -0.899 0.949 1.00 93.06 168 ALA A O 1
ATOM 1277 N N . ILE A 1 169 ? -2.966 0.164 -1.012 1.00 92.25 169 ILE A N 1
ATOM 1278 C CA . ILE A 1 169 ? -4.301 0.692 -0.724 1.00 92.25 169 ILE A CA 1
ATOM 1279 C C . ILE A 1 169 ? -5.283 -0.452 -0.445 1.00 92.25 169 ILE A C 1
ATOM 1281 O O . ILE A 1 169 ? -6.038 -0.388 0.521 1.00 92.25 169 ILE A O 1
ATOM 1285 N N . ALA A 1 170 ? -5.256 -1.518 -1.250 1.00 87.94 170 ALA A N 1
ATOM 1286 C CA . ALA A 1 170 ? -6.125 -2.674 -1.048 1.00 87.94 170 ALA A CA 1
ATOM 1287 C C . ALA A 1 170 ? -5.840 -3.398 0.281 1.00 87.94 170 ALA A C 1
ATOM 1289 O O . ALA A 1 170 ? -6.776 -3.815 0.964 1.00 87.94 170 ALA A O 1
ATOM 1290 N N . ALA A 1 171 ? -4.566 -3.527 0.666 1.00 89.38 171 ALA A N 1
ATOM 1291 C CA . ALA A 1 171 ? -4.176 -4.138 1.933 1.00 89.38 171 ALA A CA 1
ATOM 1292 C C . ALA A 1 171 ? -4.631 -3.305 3.143 1.00 89.38 171 ALA A C 1
ATOM 1294 O O . ALA A 1 171 ? -5.207 -3.858 4.078 1.00 89.38 171 ALA A O 1
ATOM 1295 N N . LEU A 1 172 ? -4.438 -1.983 3.100 1.00 90.50 172 LEU A N 1
ATOM 1296 C CA . LEU A 1 172 ? -4.882 -1.064 4.154 1.00 90.50 172 LEU A CA 1
ATOM 1297 C C . LEU A 1 172 ? -6.411 -1.054 4.292 1.00 90.50 172 LEU A C 1
ATOM 1299 O O . LEU A 1 172 ? -6.935 -1.143 5.404 1.00 90.50 172 LEU A O 1
ATOM 1303 N N . ALA A 1 173 ? -7.135 -1.057 3.170 1.00 87.88 173 ALA A N 1
ATOM 1304 C CA . ALA A 1 173 ? -8.593 -1.130 3.174 1.00 87.88 173 ALA A CA 1
ATOM 1305 C C . ALA A 1 173 ? -9.102 -2.422 3.838 1.00 87.88 173 ALA A C 1
ATOM 1307 O O . ALA A 1 173 ? -10.069 -2.390 4.599 1.00 87.88 173 ALA A O 1
ATOM 1308 N N . ALA A 1 174 ? -8.424 -3.555 3.626 1.00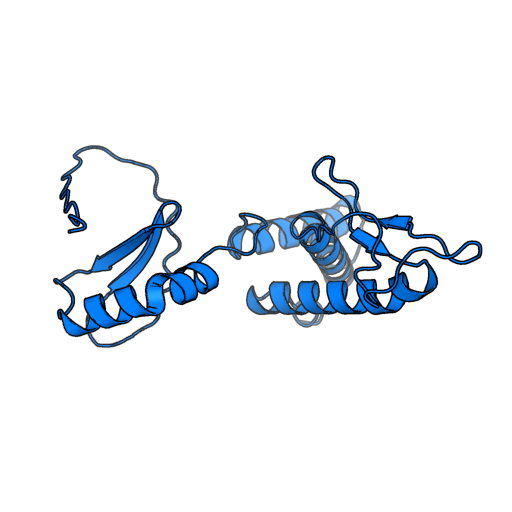 85.00 174 ALA A N 1
ATOM 1309 C CA . ALA A 1 174 ? -8.758 -4.816 4.292 1.00 85.00 174 ALA A CA 1
ATOM 1310 C C . ALA A 1 174 ? -8.562 -4.771 5.823 1.00 85.00 174 ALA A C 1
ATOM 1312 O O . ALA A 1 174 ? -9.157 -5.576 6.538 1.00 85.00 174 ALA A O 1
ATOM 1313 N N . MET A 1 175 ? -7.765 -3.824 6.328 1.00 84.88 175 MET A N 1
ATOM 1314 C CA . MET A 1 175 ? -7.545 -3.564 7.756 1.00 84.88 175 MET A CA 1
ATOM 1315 C C . MET A 1 175 ? -8.478 -2.473 8.311 1.00 84.88 175 MET A C 1
ATOM 1317 O O . MET A 1 175 ? -8.385 -2.123 9.484 1.00 84.88 175 MET A O 1
ATOM 1321 N N . GLY A 1 176 ? -9.392 -1.941 7.491 1.00 84.88 176 GLY A N 1
ATOM 1322 C CA . GLY A 1 176 ? -10.309 -0.866 7.879 1.00 84.88 176 GLY A CA 1
ATOM 1323 C C . GLY A 1 176 ? -9.686 0.533 7.854 1.00 84.88 176 GLY A C 1
ATOM 1324 O O . GLY A 1 176 ? -10.234 1.447 8.468 1.00 84.88 176 GLY A O 1
ATOM 1325 N N . ILE A 1 177 ? -8.552 0.702 7.168 1.00 87.38 177 ILE A N 1
ATOM 1326 C CA . ILE A 1 177 ? -7.911 1.996 6.919 1.00 87.38 177 ILE A CA 1
ATOM 1327 C C . ILE A 1 177 ? -8.193 2.359 5.462 1.00 87.38 177 ILE A C 1
ATOM 1329 O O . ILE A 1 177 ? -7.512 1.897 4.547 1.00 87.38 177 ILE A O 1
ATOM 1333 N N . ASP A 1 178 ? -9.231 3.157 5.236 1.00 84.38 178 ASP A N 1
ATOM 1334 C CA . ASP A 1 178 ? -9.617 3.628 3.910 1.00 84.38 178 ASP A CA 1
ATOM 1335 C C . ASP A 1 178 ? -9.621 5.162 3.835 1.00 84.38 178 ASP A C 1
ATOM 1337 O O . ASP A 1 178 ? -9.634 5.864 4.844 1.00 84.38 178 ASP A O 1
ATOM 1341 N N . GLN A 1 179 ? -9.616 5.689 2.610 1.00 64.62 179 GLN A N 1
ATOM 1342 C CA . GLN A 1 179 ? -9.772 7.127 2.357 1.00 64.62 179 GLN A CA 1
ATOM 1343 C C . GLN A 1 179 ? -11.199 7.640 2.639 1.00 64.62 179 GLN A C 1
ATOM 1345 O O . GLN A 1 179 ? -11.491 8.806 2.403 1.00 64.62 179 GLN A O 1
ATOM 1350 N N . LEU A 1 180 ? -12.131 6.784 3.069 1.00 56.62 180 LEU A N 1
ATOM 1351 C CA . LEU A 1 180 ? -13.520 7.169 3.325 1.00 56.62 180 LEU A CA 1
ATOM 1352 C C . LEU A 1 180 ? -13.760 7.488 4.805 1.00 56.62 180 LEU A C 1
ATOM 1354 O O . LEU A 1 180 ? -14.623 8.315 5.089 1.00 56.62 180 LEU A O 1
ATOM 1358 N N . ARG A 1 181 ? -12.956 6.944 5.730 1.00 53.22 181 ARG A N 1
ATOM 1359 C CA . ARG A 1 181 ? -12.877 7.406 7.126 1.00 53.22 181 ARG A CA 1
ATOM 1360 C C . ARG A 1 181 ? -12.498 8.879 7.233 1.00 53.22 181 ARG A C 1
ATOM 1362 O O . ARG A 1 181 ? -13.002 9.547 8.120 1.00 53.22 181 ARG A O 1
ATOM 1369 N N . THR A 1 182 ? -11.736 9.396 6.269 1.00 48.22 182 THR A N 1
ATOM 1370 C CA . THR A 1 182 ? -11.328 10.807 6.232 1.00 48.22 182 THR A CA 1
ATOM 1371 C C . THR A 1 182 ? -12.455 11.767 5.837 1.00 48.22 182 THR A C 1
ATOM 1373 O O . THR A 1 182 ? -12.223 12.966 5.790 1.00 48.22 182 THR A O 1
ATOM 1376 N N . ASN A 1 183 ? -13.651 11.263 5.507 1.00 37.97 183 ASN A N 1
ATOM 1377 C CA . ASN A 1 183 ? -14.813 12.055 5.082 1.00 37.97 183 ASN A CA 1
ATOM 1378 C C . ASN A 1 183 ? -16.017 11.954 6.050 1.00 37.97 183 ASN A C 1
ATOM 1380 O O . ASN A 1 183 ? -17.119 12.359 5.666 1.00 37.97 183 ASN A O 1
ATOM 1384 N N . GLN A 1 184 ? -15.859 11.381 7.255 1.00 38.19 184 GLN A N 1
ATOM 1385 C CA . GLN A 1 184 ? -16.939 11.257 8.254 1.00 38.19 184 GLN A CA 1
ATOM 1386 C C . GLN A 1 184 ? -16.772 12.174 9.464 1.00 38.19 184 GLN A C 1
ATOM 1388 O O . GLN A 1 184 ? -15.635 12.325 9.952 1.00 38.19 184 GLN A O 1
#

pLDDT: mean 76.07, std 21.93, range [25.42, 98.12]

Mean predicted aligned error: 15.09 Å